Protein AF-A0A7C2XWI7-F1 (afdb_monomer_lite)

pLDDT: mean 93.97, std 6.42, range [50.47, 98.81]

Secondary structure (DSSP, 8-state):
-PPPTTHHHHHHHHHHHHHHHHHH-SS--HHHHHHHHHHHHHHTT--EEES-EEEEEETTEEEEEEE-SEEETTTEEEEEE--SSSPPHHHHHHHHHHHHHTT-SEEEEEE-SSSS-EEEEEE--PPPP------GGGTTS--HHHHHHHHHHHHHHHHHHHHH-S---HHHHHHHHHHHHHHTT----S----PPEETTEE-

Sequence (203 aa):
MQELLYEDLTFTIRSCIFEVHNDIGVGFDEETYHQGLARKFVREGISFVSKERIKLKHRGILVREFELDYLIEDKVILALKCLPCDFLQINFIQLFTELKLWQKQLGLLVNFGLPKVKIERRIYHEKPLIVDENYDYIKGQMDGSERQALKSLREAILFVAETHGLGFGKSVMRKLLETELAYQQIKFEKTFSVPVNYLGETI

Structure (mmCIF, N/CA/C/O backbone):
data_AF-A0A7C2XWI7-F1
#
_entry.id   AF-A0A7C2XWI7-F1
#
loop_
_atom_site.group_PDB
_atom_site.id
_atom_site.type_symbol
_atom_site.label_atom_id
_atom_site.label_alt_id
_atom_site.label_comp_id
_atom_site.label_asym_id
_atom_site.label_entity_id
_atom_site.label_seq_id
_atom_site.pdbx_PDB_ins_code
_atom_site.Cartn_x
_atom_site.Cartn_y
_atom_site.Cartn_z
_atom_site.occupancy
_atom_site.B_iso_or_equiv
_atom_site.auth_seq_id
_atom_site.auth_comp_id
_atom_site.auth_asym_id
_atom_site.auth_atom_id
_atom_site.pdbx_PDB_model_num
ATOM 1 N N . MET A 1 1 ? -4.076 26.781 14.893 1.00 50.47 1 MET A N 1
ATOM 2 C CA . MET A 1 1 ? -3.953 25.309 14.921 1.00 50.47 1 MET A CA 1
ATOM 3 C C . MET A 1 1 ? -4.313 24.831 13.526 1.00 50.47 1 MET A C 1
ATOM 5 O O . MET A 1 1 ? -5.322 25.305 13.023 1.00 50.47 1 MET A O 1
ATOM 9 N N . GLN A 1 2 ? -3.464 24.054 12.848 1.00 64.75 2 GLN A N 1
ATOM 10 C CA . GLN A 1 2 ? -3.840 23.493 11.543 1.00 64.75 2 GLN A CA 1
ATOM 11 C C . GLN A 1 2 ? -4.871 22.387 11.779 1.00 64.75 2 GLN A C 1
ATOM 13 O O . GLN A 1 2 ? -4.612 21.481 12.566 1.00 64.75 2 GLN A O 1
ATOM 18 N N . GLU A 1 3 ? -6.027 22.512 11.139 1.00 83.12 3 GLU A N 1
ATOM 19 C CA . GLU A 1 3 ? -7.128 21.551 11.209 1.00 83.12 3 GLU A CA 1
ATOM 20 C C . GLU A 1 3 ? -6.723 20.241 10.520 1.00 83.12 3 GLU A C 1
ATOM 22 O O . GLU A 1 3 ? -6.094 20.254 9.454 1.00 83.12 3 GLU A O 1
ATOM 27 N N . LEU A 1 4 ? -7.018 19.096 11.141 1.00 92.69 4 LEU A N 1
ATOM 28 C CA . LEU A 1 4 ? -6.655 17.803 10.569 1.00 92.69 4 LEU A CA 1
ATOM 29 C C . LEU A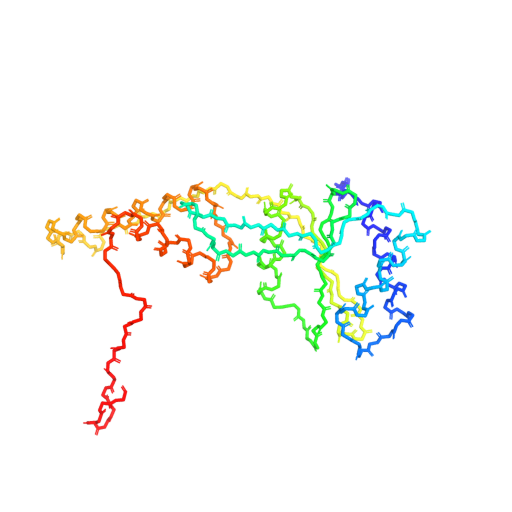 1 4 ? -7.643 17.431 9.453 1.00 92.69 4 LEU A C 1
ATOM 31 O O . LEU A 1 4 ? -8.855 17.453 9.637 1.00 92.69 4 LEU A O 1
ATOM 35 N N . LEU A 1 5 ? -7.135 17.008 8.290 1.00 95.81 5 LEU A N 1
ATOM 36 C CA . LEU A 1 5 ? -7.980 16.575 7.166 1.00 95.81 5 LEU A CA 1
ATOM 37 C C . LEU A 1 5 ? -8.958 15.455 7.586 1.00 95.81 5 LEU A C 1
ATOM 39 O O . LEU A 1 5 ? -8.518 14.350 7.872 1.00 95.81 5 LEU A O 1
ATOM 43 N N . TYR A 1 6 ? -10.269 15.687 7.593 1.00 97.38 6 TYR A N 1
ATOM 44 C CA . TYR A 1 6 ? -11.259 14.705 8.082 1.00 97.38 6 TYR A CA 1
ATOM 45 C C . TYR A 1 6 ? -11.090 14.328 9.569 1.00 97.38 6 TYR A C 1
ATOM 47 O O . TYR A 1 6 ? -11.217 13.156 9.930 1.00 97.38 6 TYR A O 1
ATOM 55 N N . GLU A 1 7 ? -10.768 15.300 10.428 1.00 96.81 7 GLU A N 1
ATOM 56 C CA . GLU A 1 7 ? -10.574 15.112 11.873 1.00 96.81 7 GLU A CA 1
ATOM 57 C C . GLU A 1 7 ? -11.696 14.290 12.520 1.00 96.81 7 GLU A C 1
ATOM 59 O O . GLU A 1 7 ? -11.433 13.170 12.970 1.00 96.81 7 GLU A O 1
ATOM 64 N N . ASP A 1 8 ? -12.936 14.780 12.447 1.00 96.88 8 ASP A N 1
ATOM 65 C CA . ASP A 1 8 ? -14.115 14.151 13.056 1.00 96.88 8 ASP A CA 1
ATOM 66 C C . ASP A 1 8 ? -14.336 12.721 12.558 1.00 96.88 8 ASP A C 1
ATOM 68 O O . ASP A 1 8 ? -14.466 11.787 13.348 1.00 96.88 8 ASP A O 1
ATOM 72 N N . LEU A 1 9 ? -14.290 12.514 11.238 1.00 97.75 9 LEU A N 1
ATOM 73 C CA . LEU A 1 9 ? -14.460 11.187 10.645 1.00 97.75 9 LEU A CA 1
ATOM 74 C C . LEU A 1 9 ? -13.402 10.213 11.175 1.00 97.75 9 LEU A C 1
ATOM 76 O O . LEU A 1 9 ? -13.708 9.088 11.566 1.00 97.75 9 LEU A O 1
ATOM 80 N N . THR A 1 10 ? -12.139 10.638 11.227 1.00 97.81 10 THR A N 1
ATOM 81 C CA . THR A 1 10 ? -11.075 9.766 11.732 1.00 97.81 10 THR A CA 1
ATOM 82 C C . THR A 1 10 ? -11.109 9.560 13.237 1.00 97.81 10 THR A C 1
ATOM 84 O O . THR A 1 10 ? -10.657 8.512 13.696 1.00 97.81 10 THR A O 1
ATOM 87 N N . PHE A 1 11 ? -11.663 10.500 14.003 1.00 97.69 11 PHE A N 1
ATOM 88 C CA . PHE A 1 11 ? -11.951 10.297 15.416 1.00 97.69 11 PHE A CA 1
ATOM 89 C C . PHE A 1 11 ? -12.965 9.158 15.595 1.00 97.69 11 PHE A C 1
ATOM 91 O O . PHE A 1 11 ? -12.690 8.207 16.331 1.00 97.69 11 PHE A O 1
ATOM 98 N N . THR A 1 12 ? -14.061 9.178 14.833 1.00 98.31 12 THR A N 1
ATOM 99 C CA . THR A 1 12 ? -15.087 8.126 14.864 1.00 98.31 12 THR A CA 1
ATOM 100 C C . THR A 1 12 ? -14.541 6.772 14.400 1.00 98.31 12 THR A C 1
ATOM 102 O O . THR A 1 12 ? -14.742 5.761 15.075 1.00 98.31 12 THR A O 1
ATOM 105 N N . ILE A 1 13 ? -13.766 6.730 13.307 1.00 98.56 13 ILE A N 1
ATOM 106 C CA . ILE A 1 13 ? -13.138 5.485 12.822 1.00 98.56 13 ILE A CA 1
ATOM 107 C C . ILE A 1 13 ? -12.211 4.889 13.891 1.00 98.56 13 ILE A C 1
ATOM 109 O O . ILE A 1 13 ? -12.238 3.684 14.139 1.00 98.56 13 ILE A O 1
ATOM 113 N N . ARG A 1 14 ? -11.400 5.721 14.558 1.00 98.50 14 ARG A N 1
ATOM 114 C CA . ARG A 1 14 ? -10.503 5.271 15.636 1.00 98.50 14 ARG A CA 1
ATOM 115 C C . ARG A 1 14 ? -11.277 4.719 16.825 1.00 98.50 14 ARG A C 1
ATOM 117 O O . ARG A 1 14 ? -10.863 3.702 17.368 1.00 98.50 14 ARG A O 1
ATOM 124 N N . SER A 1 15 ? -12.385 5.355 17.204 1.00 98.56 15 SER A N 1
ATOM 125 C CA . SER A 1 15 ? -13.273 4.845 18.252 1.00 98.56 15 SER A CA 1
ATOM 126 C C . SER A 1 15 ? -13.764 3.430 17.915 1.00 98.56 15 SER A C 1
ATOM 128 O O . SER A 1 15 ? -13.544 2.505 18.695 1.00 98.56 15 SER A O 1
ATOM 130 N N . CYS A 1 16 ? -14.249 3.221 16.684 1.00 98.75 16 CYS A N 1
ATOM 131 C CA . CYS A 1 16 ? -14.658 1.901 16.195 1.00 98.75 16 CYS A CA 1
ATOM 132 C C . CYS A 1 16 ? -13.526 0.863 16.263 1.00 98.75 16 CYS A C 1
ATOM 134 O O . CYS A 1 16 ? -13.747 -0.263 16.697 1.00 98.75 16 CYS A O 1
ATOM 136 N N . ILE A 1 17 ? -12.311 1.240 15.852 1.00 98.75 17 ILE A N 1
ATOM 137 C CA . ILE A 1 17 ? -11.124 0.374 15.901 1.00 98.75 17 ILE A CA 1
ATOM 138 C C . ILE A 1 17 ? -10.816 -0.074 17.333 1.00 98.75 17 ILE A C 1
ATOM 140 O O . ILE A 1 17 ? -10.560 -1.257 17.557 1.00 98.75 17 ILE A O 1
ATOM 144 N N . PHE A 1 18 ? -10.834 0.849 18.297 1.00 98.56 18 PHE A N 1
ATOM 145 C CA . PHE A 1 18 ? -10.551 0.515 19.692 1.00 98.56 18 PHE A CA 1
ATOM 146 C C . PHE A 1 18 ? -11.635 -0.368 20.300 1.00 98.56 18 PHE A C 1
ATOM 148 O O . PHE A 1 18 ? -11.304 -1.336 20.973 1.00 98.56 18 PHE A O 1
ATOM 155 N N . GLU A 1 19 ? -12.909 -0.076 20.043 1.00 98.50 19 GLU A N 1
ATOM 156 C CA . GLU A 1 19 ? -14.011 -0.916 20.521 1.00 98.50 19 GLU A CA 1
ATOM 157 C C . GLU A 1 19 ? -13.916 -2.339 19.965 1.00 98.50 19 GLU A C 1
ATOM 159 O O . GLU A 1 19 ? -13.944 -3.297 20.730 1.00 98.50 19 GLU A O 1
ATOM 164 N N . VAL A 1 20 ? -13.688 -2.487 18.656 1.00 98.56 20 VAL A N 1
ATOM 165 C CA . VAL A 1 20 ? -13.532 -3.807 18.027 1.00 98.56 20 VAL A CA 1
ATOM 166 C C . VAL A 1 20 ? -12.333 -4.568 18.600 1.00 98.56 20 VAL A C 1
ATOM 168 O O . VAL A 1 20 ? -12.439 -5.767 18.848 1.00 98.56 20 VAL A O 1
ATOM 171 N N . HIS A 1 21 ? -11.199 -3.904 18.846 1.00 98.25 21 HIS A N 1
ATOM 172 C CA . HIS A 1 21 ? -10.047 -4.550 19.489 1.00 98.25 21 HIS A CA 1
ATOM 173 C C . HIS A 1 21 ? -10.329 -4.961 20.935 1.00 98.25 21 HIS A C 1
ATOM 175 O O . HIS A 1 21 ? -9.932 -6.054 21.326 1.00 98.25 21 HIS A O 1
ATOM 181 N N . ASN A 1 22 ? -11.027 -4.125 21.707 1.00 97.69 22 ASN A N 1
ATOM 182 C CA . ASN A 1 22 ? -11.384 -4.429 23.092 1.00 97.69 22 ASN A CA 1
ATOM 183 C C . ASN A 1 22 ? -12.355 -5.613 23.185 1.00 97.69 22 ASN A C 1
ATOM 185 O O . ASN A 1 22 ? -12.204 -6.450 24.072 1.00 97.69 22 ASN A O 1
ATOM 189 N N . ASP A 1 23 ? -13.317 -5.693 22.265 1.00 97.75 23 ASP A N 1
ATOM 190 C CA . ASP A 1 23 ? -14.325 -6.754 22.241 1.00 97.75 23 ASP A CA 1
ATOM 191 C C . ASP A 1 23 ? -13.747 -8.092 21.756 1.00 97.75 23 ASP A C 1
ATOM 193 O O . ASP A 1 23 ? -14.068 -9.145 22.306 1.00 97.75 23 ASP A O 1
ATOM 197 N N . ILE A 1 24 ? -12.900 -8.068 20.719 1.00 97.38 24 ILE A N 1
ATOM 198 C CA . ILE A 1 24 ? -12.320 -9.281 20.119 1.00 97.38 24 ILE A CA 1
ATOM 199 C C . ILE A 1 24 ? -11.089 -9.761 20.904 1.00 97.38 24 ILE A C 1
ATOM 201 O O . ILE A 1 24 ? -10.869 -10.962 21.040 1.00 97.38 24 ILE A O 1
ATOM 205 N N . GLY A 1 25 ? -10.281 -8.845 21.437 1.00 96.12 25 GLY A N 1
ATOM 206 C CA . GLY A 1 25 ? -8.982 -9.151 22.032 1.00 96.12 25 GLY A CA 1
ATOM 207 C C . GLY A 1 25 ? -7.901 -9.427 20.983 1.00 96.12 25 GLY A C 1
ATOM 208 O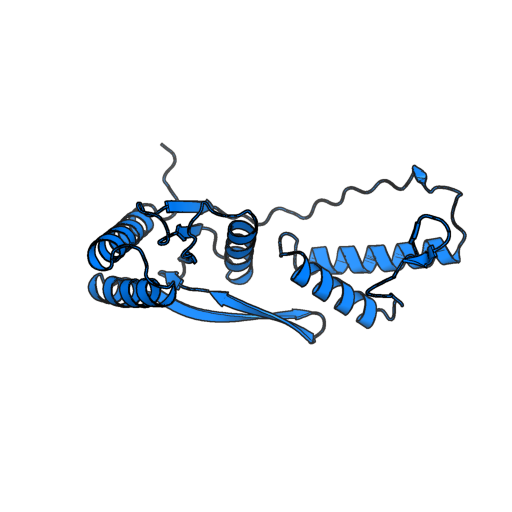 O . GLY A 1 25 ? -8.118 -9.260 19.787 1.00 96.12 25 GLY A O 1
ATOM 209 N N . VAL A 1 26 ? -6.707 -9.826 21.429 1.00 95.31 26 VAL A N 1
ATOM 210 C CA . VAL A 1 26 ? -5.545 -10.139 20.569 1.00 95.31 26 VAL A CA 1
ATOM 211 C C . VAL A 1 26 ? -5.459 -11.640 20.305 1.00 95.31 26 VAL A C 1
ATOM 213 O O . VAL A 1 26 ? -5.762 -12.438 21.187 1.00 95.31 26 VAL A O 1
ATOM 216 N N . GLY A 1 27 ? -4.975 -12.019 19.120 1.00 93.94 27 GLY A N 1
ATOM 217 C CA . GLY A 1 27 ? -4.696 -13.416 18.755 1.00 93.94 27 GLY A CA 1
ATOM 218 C C . GLY A 1 27 ? -5.546 -13.951 17.604 1.00 93.94 27 GLY A C 1
ATOM 219 O O . GLY A 1 27 ? -5.390 -15.111 17.231 1.00 93.94 27 GLY A O 1
ATOM 220 N N . PHE A 1 28 ? -6.413 -13.114 17.033 1.00 96.56 28 PHE A N 1
ATOM 221 C CA . PHE A 1 28 ? -7.235 -13.449 15.874 1.00 96.56 28 PHE A CA 1
ATOM 222 C C . PHE A 1 28 ? -6.586 -12.992 14.566 1.00 96.56 28 PHE A C 1
ATOM 224 O O . PHE A 1 28 ? -5.637 -12.207 14.559 1.00 96.56 28 PHE A O 1
ATOM 231 N N . ASP A 1 29 ? -7.084 -13.507 13.447 1.00 96.94 29 ASP A N 1
ATOM 232 C CA . ASP A 1 29 ? -6.620 -13.128 12.118 1.00 96.94 29 ASP A CA 1
ATOM 233 C C . ASP A 1 29 ? -7.201 -11.779 11.655 1.00 96.94 29 ASP A C 1
ATOM 235 O O . ASP A 1 29 ? -8.132 -11.221 12.237 1.00 96.94 29 ASP A O 1
ATOM 239 N N . GLU A 1 30 ? -6.620 -11.233 10.588 1.00 97.19 30 GLU A N 1
ATOM 240 C CA . GLU A 1 30 ? -7.007 -9.938 10.014 1.00 97.19 30 GLU A CA 1
ATOM 241 C C . GLU A 1 30 ? -8.484 -9.907 9.577 1.00 97.19 30 GLU A C 1
ATOM 243 O O . GLU A 1 30 ? -9.168 -8.906 9.796 1.00 97.19 30 GLU A O 1
ATOM 248 N N . GLU A 1 31 ? -9.002 -11.022 9.048 1.00 98.06 31 GLU A N 1
ATOM 249 C CA . GLU A 1 31 ? -10.398 -11.159 8.612 1.00 98.06 31 GLU A CA 1
ATOM 250 C C . GLU A 1 31 ? -11.389 -11.027 9.778 1.00 98.06 31 GLU A C 1
ATOM 252 O O . GLU A 1 31 ? -12.447 -10.414 9.626 1.00 98.06 31 GLU A O 1
ATOM 257 N N . THR A 1 32 ? -11.054 -11.547 10.961 1.00 98.38 32 THR A N 1
ATOM 258 C CA . THR A 1 32 ? -11.911 -11.422 12.147 1.00 98.38 32 THR A CA 1
ATOM 259 C C . THR A 1 32 ? -12.104 -9.953 12.542 1.00 98.38 32 THR A C 1
ATOM 261 O O . THR A 1 32 ? -13.239 -9.505 12.743 1.00 98.38 32 THR A O 1
ATOM 264 N N . TYR A 1 33 ? -11.023 -9.164 12.583 1.00 98.62 33 TYR A N 1
ATOM 265 C CA . TYR A 1 33 ? -11.114 -7.724 12.865 1.00 98.62 33 TYR A CA 1
ATOM 266 C C . TYR A 1 33 ? -11.804 -6.961 11.739 1.00 98.62 33 TYR A C 1
ATOM 268 O O . TYR A 1 33 ? -12.592 -6.052 12.009 1.00 98.62 33 TYR A O 1
ATOM 276 N N . HIS A 1 34 ? -11.543 -7.345 10.486 1.00 98.69 34 HIS A N 1
ATOM 277 C CA . HIS A 1 34 ? -12.218 -6.790 9.320 1.00 98.69 34 HIS A CA 1
ATOM 278 C C . HIS A 1 34 ? -13.736 -6.923 9.476 1.00 98.69 34 HIS A C 1
ATOM 280 O O . HIS A 1 34 ? -14.432 -5.909 9.504 1.00 98.69 34 HIS A O 1
ATOM 286 N N . GLN A 1 35 ? -14.261 -8.124 9.714 1.00 98.62 35 GLN A N 1
ATOM 287 C CA . GLN A 1 35 ? -15.702 -8.337 9.895 1.00 98.62 35 GLN A CA 1
ATOM 288 C C . GLN A 1 35 ? -16.274 -7.638 11.138 1.00 98.62 35 GLN A C 1
ATOM 290 O O . GLN A 1 35 ? -17.428 -7.196 11.124 1.00 98.62 35 GLN A O 1
ATOM 295 N N . GLY A 1 36 ? -15.496 -7.544 12.220 1.00 98.62 36 GLY A N 1
ATOM 296 C CA . GLY A 1 36 ? -15.862 -6.771 13.409 1.00 98.62 36 GLY A CA 1
ATOM 297 C C . GLY A 1 36 ? -16.090 -5.295 13.079 1.00 98.62 36 GLY A C 1
ATOM 298 O O . GLY A 1 36 ? -17.140 -4.737 13.407 1.00 98.62 36 GLY A O 1
ATOM 299 N N . LEU A 1 37 ? -15.154 -4.695 12.341 1.00 98.75 37 LEU A N 1
ATOM 300 C CA . LEU A 1 37 ? -15.244 -3.310 11.884 1.00 98.75 37 LEU A CA 1
ATOM 301 C C . LEU A 1 37 ? -16.428 -3.073 10.950 1.00 98.75 37 LEU A C 1
ATOM 303 O O . LEU A 1 37 ? -17.156 -2.110 11.169 1.00 98.75 37 LEU A O 1
ATOM 307 N N . ALA A 1 38 ? -16.695 -3.959 9.983 1.00 98.75 38 ALA A N 1
ATOM 308 C CA . ALA A 1 38 ? -17.873 -3.830 9.118 1.00 98.75 38 ALA A CA 1
ATOM 309 C C . ALA A 1 38 ? -19.169 -3.721 9.937 1.00 98.75 38 ALA A C 1
ATOM 311 O O . ALA A 1 38 ? -19.986 -2.829 9.706 1.00 98.75 38 ALA A O 1
ATOM 312 N N . ARG A 1 39 ? -19.356 -4.602 10.932 1.00 98.69 39 ARG A N 1
ATOM 313 C CA . ARG A 1 39 ? -20.549 -4.576 11.799 1.00 98.69 39 ARG A CA 1
ATOM 314 C C . ARG A 1 39 ? -20.618 -3.299 12.631 1.00 98.69 39 ARG A C 1
ATOM 316 O O . ARG A 1 39 ? -21.705 -2.745 12.791 1.00 98.69 39 ARG A O 1
ATOM 323 N N . LYS A 1 40 ? -19.480 -2.834 13.153 1.00 98.38 40 LYS A N 1
ATOM 324 C CA . LYS A 1 40 ? -19.403 -1.593 13.930 1.00 98.38 40 LYS A CA 1
ATOM 325 C C . LYS A 1 40 ? -19.729 -0.377 13.062 1.00 98.38 40 LYS A C 1
ATOM 327 O O . LYS A 1 40 ? -20.583 0.406 13.450 1.00 98.38 40 LYS A O 1
ATOM 332 N N . PHE A 1 41 ? -19.163 -0.270 11.862 1.00 98.56 41 PHE A N 1
ATOM 333 C CA . PHE A 1 41 ? -19.468 0.814 10.927 1.00 98.56 41 PHE A CA 1
ATOM 334 C C . PHE A 1 41 ? -20.949 0.863 10.547 1.00 98.56 41 PHE A C 1
ATOM 336 O O . PHE A 1 41 ? -21.536 1.939 10.584 1.00 98.56 41 PHE A O 1
ATOM 343 N N . VAL A 1 42 ? -21.586 -0.286 10.281 1.00 98.38 42 VAL A N 1
ATOM 344 C CA . VAL A 1 42 ? -23.041 -0.340 10.042 1.00 98.38 42 VAL A CA 1
ATOM 345 C C . VAL A 1 42 ? -23.829 0.193 11.242 1.00 98.38 42 VAL A C 1
ATOM 347 O O . VAL A 1 42 ? -24.770 0.961 11.058 1.00 98.38 42 VAL A O 1
ATOM 350 N N . ARG A 1 43 ? -23.453 -0.188 12.471 1.00 97.88 43 ARG A N 1
ATOM 351 C CA . ARG A 1 43 ? -24.125 0.281 13.697 1.00 97.88 43 ARG A CA 1
ATOM 352 C C . ARG A 1 43 ? -23.964 1.782 13.928 1.00 97.88 43 ARG A C 1
ATOM 354 O O . ARG A 1 43 ? -24.920 2.417 14.353 1.00 97.88 43 ARG A O 1
ATOM 361 N N . GLU A 1 44 ? -22.791 2.328 13.625 1.00 97.00 44 GLU A N 1
ATOM 362 C CA . GLU A 1 44 ? -22.494 3.763 13.737 1.00 97.00 44 GLU A CA 1
ATOM 363 C C . GLU A 1 44 ? -23.007 4.583 12.537 1.00 97.00 44 GLU A C 1
ATOM 365 O O . GLU A 1 44 ? -22.816 5.795 12.488 1.00 97.00 44 GLU A O 1
ATOM 370 N N . GLY A 1 45 ? -23.643 3.945 11.545 1.00 97.69 45 GLY A N 1
ATOM 371 C CA . GLY A 1 45 ? -24.142 4.624 10.346 1.00 97.69 45 GLY A CA 1
ATOM 372 C C . GLY A 1 45 ? -23.041 5.152 9.418 1.00 97.69 45 GLY A C 1
ATOM 373 O O . GLY A 1 45 ? -23.294 6.049 8.616 1.00 97.69 45 GLY A O 1
ATOM 374 N N . ILE A 1 46 ? -21.825 4.605 9.505 1.00 98.25 46 ILE A N 1
ATOM 375 C CA . ILE A 1 46 ? -20.691 4.992 8.662 1.00 98.25 46 ILE A CA 1
ATOM 376 C C . ILE A 1 46 ? -20.799 4.273 7.315 1.00 98.25 46 ILE A C 1
ATOM 378 O O . ILE A 1 46 ? -20.825 3.043 7.253 1.00 98.25 46 ILE A O 1
ATOM 382 N N . SER A 1 47 ? -20.804 5.035 6.221 1.00 98.56 47 SER A N 1
ATOM 383 C CA . SER A 1 47 ? -20.763 4.476 4.866 1.00 98.56 47 SER A CA 1
ATOM 384 C C . SER A 1 47 ? -19.362 3.966 4.529 1.00 98.56 47 SER A C 1
ATOM 386 O O . SER A 1 47 ? -18.380 4.695 4.678 1.00 98.56 47 SER A O 1
ATOM 388 N N . PHE A 1 48 ? -19.257 2.743 4.009 1.00 98.69 48 PHE A N 1
ATOM 389 C CA . PHE A 1 48 ? -17.989 2.172 3.560 1.00 98.69 48 PHE A CA 1
ATOM 390 C C . PHE A 1 48 ? -18.169 1.233 2.364 1.00 98.69 48 PHE A C 1
ATOM 392 O O . PHE A 1 48 ? -19.212 0.602 2.195 1.00 98.69 48 PHE A O 1
ATOM 399 N N . VAL A 1 49 ? -17.111 1.105 1.569 1.00 98.50 49 VAL A N 1
ATOM 400 C CA . VAL A 1 49 ? -16.916 0.024 0.601 1.00 98.50 49 VAL A CA 1
ATOM 401 C C . VAL A 1 49 ? -15.859 -0.913 1.165 1.00 98.50 49 VAL A C 1
ATOM 403 O O . VAL A 1 49 ? -14.887 -0.466 1.773 1.00 98.50 49 VAL A O 1
ATOM 406 N N . SER A 1 50 ? -16.054 -2.214 0.986 1.00 98.31 50 SER A N 1
ATOM 407 C CA . SER A 1 50 ? -15.149 -3.237 1.493 1.00 98.31 50 SER A CA 1
ATOM 408 C C . SER A 1 50 ? -14.655 -4.134 0.371 1.00 98.31 50 SER A C 1
ATOM 410 O O . SER A 1 50 ? -15.444 -4.490 -0.507 1.00 98.31 50 SER A O 1
ATOM 412 N N . LYS A 1 51 ? -13.369 -4.506 0.412 1.00 97.75 51 LYS A N 1
ATOM 413 C CA . LYS A 1 51 ? -12.741 -5.421 -0.559 1.00 97.75 51 LYS A CA 1
ATOM 414 C C . LYS A 1 51 ? -12.928 -4.988 -2.016 1.00 97.75 51 LYS A C 1
ATOM 416 O O . LYS A 1 51 ? -13.087 -5.812 -2.918 1.00 97.75 51 LYS A O 1
ATOM 421 N N . GLU A 1 52 ? -12.925 -3.677 -2.258 1.00 97.88 52 GLU A N 1
ATOM 422 C CA . GLU A 1 52 ? -12.956 -3.132 -3.614 1.00 97.88 52 GLU A CA 1
ATOM 423 C C . GLU A 1 52 ? -11.652 -3.460 -4.340 1.00 97.88 52 GLU A C 1
ATOM 425 O O . GLU A 1 52 ? -10.576 -3.417 -3.741 1.00 97.88 52 GLU A O 1
ATOM 430 N N . ARG A 1 53 ? -11.744 -3.764 -5.641 1.00 98.06 53 ARG A N 1
ATOM 431 C CA . ARG A 1 53 ? -10.600 -4.166 -6.462 1.00 98.06 53 ARG A CA 1
ATOM 432 C C . ARG A 1 53 ? -10.328 -3.207 -7.608 1.00 98.06 53 ARG A C 1
ATOM 434 O O . ARG A 1 53 ? -11.239 -2.834 -8.342 1.00 98.06 53 ARG A O 1
ATOM 441 N N . ILE A 1 54 ? -9.047 -2.920 -7.840 1.00 97.31 54 ILE A N 1
ATOM 442 C CA . ILE A 1 54 ? -8.560 -2.184 -9.013 1.00 97.31 54 ILE A CA 1
ATOM 443 C C . ILE A 1 54 ? -7.511 -3.011 -9.755 1.00 97.31 54 ILE A C 1
ATOM 445 O O . ILE A 1 54 ? -6.582 -3.571 -9.171 1.00 97.31 54 ILE A O 1
ATOM 449 N N . LYS A 1 55 ? -7.631 -3.053 -11.087 1.00 97.56 55 LYS A N 1
ATOM 450 C CA . LYS A 1 55 ? -6.663 -3.703 -11.981 1.00 97.56 55 LYS A CA 1
ATOM 451 C C . LYS A 1 55 ? -5.716 -2.669 -12.573 1.00 97.56 55 LYS A C 1
ATOM 453 O O . LYS A 1 55 ? -6.116 -1.888 -13.433 1.00 97.56 55 LYS A O 1
ATOM 458 N N . LEU A 1 56 ? -4.446 -2.733 -12.187 1.00 96.81 56 LEU A N 1
ATOM 459 C CA . LEU A 1 56 ? -3.382 -1.980 -12.839 1.00 96.81 56 LEU A CA 1
ATOM 460 C C . LEU A 1 56 ? -2.997 -2.687 -14.138 1.00 96.81 56 LEU A C 1
ATOM 462 O O . LEU A 1 56 ? -2.575 -3.848 -14.132 1.00 96.81 56 LEU A O 1
ATOM 466 N N . LYS A 1 57 ? -3.141 -1.981 -15.257 1.00 97.00 57 LYS A N 1
ATOM 467 C CA . LYS A 1 57 ? -2.771 -2.470 -16.584 1.00 97.00 57 LYS A CA 1
ATOM 468 C C . LYS A 1 57 ? -1.746 -1.548 -17.222 1.00 97.00 57 LYS A C 1
ATOM 470 O O . LYS A 1 57 ? -1.797 -0.339 -17.035 1.00 97.00 57 LYS A O 1
ATOM 475 N N . HIS A 1 58 ? -0.869 -2.124 -18.033 1.00 97.06 58 HIS A N 1
ATOM 476 C CA . HIS A 1 58 ? 0.076 -1.390 -18.866 1.00 97.06 58 HIS A CA 1
ATOM 477 C C . HIS A 1 58 ? 0.061 -1.970 -20.272 1.00 97.06 58 HIS A C 1
ATOM 479 O O . HIS A 1 58 ? 0.126 -3.187 -20.422 1.00 97.06 58 HIS A O 1
ATOM 485 N N . ARG A 1 59 ? -0.093 -1.125 -21.300 1.00 95.44 59 ARG A N 1
ATOM 486 C CA . ARG A 1 59 ? -0.253 -1.574 -22.702 1.00 95.44 59 ARG A CA 1
ATOM 487 C C . ARG A 1 59 ? -1.333 -2.665 -22.865 1.00 95.44 59 ARG A C 1
ATOM 489 O O . ARG A 1 59 ? -1.163 -3.628 -23.600 1.00 95.44 59 ARG A O 1
ATOM 496 N N . GLY A 1 60 ? -2.432 -2.547 -22.114 1.00 95.25 60 GLY A N 1
ATOM 497 C CA . GLY A 1 60 ? -3.531 -3.524 -22.096 1.00 95.25 60 GLY A CA 1
ATOM 498 C C . GLY A 1 60 ? -3.259 -4.815 -21.307 1.00 95.25 60 GLY A C 1
ATOM 499 O O . GLY A 1 60 ? -4.194 -5.570 -21.043 1.00 95.25 60 GLY A O 1
ATOM 500 N N . ILE A 1 61 ? -2.022 -5.049 -20.865 1.00 96.31 61 ILE A N 1
ATOM 501 C CA . ILE A 1 61 ? -1.611 -6.241 -20.118 1.00 96.31 61 ILE A CA 1
ATOM 502 C C . ILE A 1 61 ? -1.827 -6.008 -18.621 1.00 96.31 61 ILE A C 1
ATOM 504 O O . ILE A 1 61 ? -1.466 -4.961 -18.084 1.00 96.31 61 ILE A O 1
ATOM 508 N N . LEU A 1 62 ? -2.412 -6.991 -17.933 1.00 97.31 62 LEU A N 1
ATOM 509 C CA . LEU A 1 62 ? -2.570 -6.957 -16.479 1.00 97.31 62 LEU A CA 1
ATOM 510 C C . LEU A 1 62 ? -1.199 -7.024 -15.794 1.00 97.31 62 LEU A C 1
ATOM 512 O O . LEU A 1 62 ? -0.447 -7.982 -15.971 1.00 97.31 62 LEU A O 1
ATOM 516 N N . VAL A 1 63 ? -0.903 -6.010 -14.985 1.00 97.00 63 VAL A N 1
ATOM 517 C CA . VAL A 1 63 ? 0.320 -5.921 -14.180 1.00 97.00 63 VAL A CA 1
ATOM 518 C C . VAL A 1 63 ? 0.071 -6.551 -12.817 1.00 97.00 63 VAL A C 1
ATOM 520 O O . VAL A 1 63 ? 0.815 -7.433 -12.391 1.00 97.00 63 VAL A O 1
ATOM 523 N N . ARG A 1 64 ? -0.982 -6.088 -12.135 1.00 96.75 64 ARG A N 1
ATOM 524 C CA . ARG A 1 64 ? -1.422 -6.568 -10.823 1.00 96.75 64 ARG A CA 1
ATOM 525 C C . ARG A 1 64 ? -2.863 -6.123 -10.563 1.00 96.75 64 ARG A C 1
ATOM 527 O O . ARG A 1 64 ? -3.286 -5.072 -11.036 1.00 96.75 64 ARG A O 1
ATOM 534 N N . GLU A 1 65 ? -3.594 -6.921 -9.798 1.00 97.12 65 GLU A N 1
ATOM 535 C CA . GLU A 1 65 ? -4.855 -6.526 -9.169 1.00 97.12 65 GLU A CA 1
ATOM 536 C C . GLU A 1 65 ? -4.596 -6.198 -7.695 1.00 97.12 65 GLU A C 1
ATOM 538 O O . GLU A 1 65 ? -3.816 -6.886 -7.032 1.00 97.12 65 GLU A O 1
ATOM 543 N N . PHE A 1 66 ? -5.195 -5.113 -7.222 1.00 97.00 66 PHE A N 1
ATOM 544 C CA . PHE A 1 66 ? -5.110 -4.629 -5.849 1.00 97.00 66 PHE A CA 1
ATOM 545 C C . PHE A 1 66 ? -6.494 -4.696 -5.224 1.00 97.00 66 PHE A C 1
ATOM 547 O O . PHE A 1 66 ? -7.482 -4.478 -5.921 1.00 97.00 66 PHE A O 1
ATOM 554 N N . GLU A 1 67 ? -6.544 -4.972 -3.929 1.00 97.62 67 GLU A N 1
ATOM 555 C CA . GLU A 1 67 ? -7.759 -4.989 -3.122 1.00 97.62 67 GLU A CA 1
ATOM 556 C C . GLU A 1 67 ? -7.496 -4.145 -1.875 1.00 97.62 67 GLU A C 1
ATOM 558 O O . GLU A 1 67 ? -6.436 -4.299 -1.267 1.00 97.62 67 GLU A O 1
ATOM 563 N N . LEU A 1 68 ? -8.418 -3.244 -1.535 1.00 96.81 68 LEU A N 1
ATOM 564 C CA . LEU A 1 68 ? -8.379 -2.501 -0.271 1.00 96.81 68 LEU A CA 1
ATOM 565 C C . LEU A 1 68 ? -9.177 -3.226 0.814 1.00 96.81 68 LEU A C 1
ATOM 567 O O . LEU A 1 68 ? -10.124 -3.944 0.507 1.00 96.81 68 LEU A O 1
ATOM 571 N N . ASP A 1 69 ? -8.862 -2.994 2.088 1.00 98.38 69 ASP A N 1
ATOM 572 C CA . ASP A 1 69 ? -9.706 -3.508 3.173 1.00 98.38 69 ASP A CA 1
ATOM 573 C C . ASP A 1 69 ? -11.009 -2.704 3.253 1.00 98.38 69 ASP A C 1
ATOM 575 O O . ASP A 1 69 ? -12.108 -3.272 3.160 1.00 98.38 69 ASP A O 1
ATOM 579 N N . TYR A 1 70 ? -10.870 -1.373 3.357 1.00 98.75 70 TYR A N 1
ATOM 580 C CA . TYR A 1 70 ? -11.976 -0.422 3.434 1.00 98.75 70 TYR A CA 1
ATOM 581 C C . TYR A 1 70 ? -11.696 0.924 2.760 1.00 98.75 70 TYR A C 1
ATOM 583 O O . TYR A 1 70 ? -10.647 1.540 2.961 1.00 98.75 70 TYR A O 1
ATOM 591 N N . LEU A 1 71 ? -12.708 1.424 2.051 1.00 98.81 71 LEU A N 1
ATOM 592 C CA . LEU A 1 71 ? -12.846 2.823 1.659 1.00 98.81 71 LEU A CA 1
ATOM 593 C C . LEU A 1 71 ? -14.024 3.430 2.424 1.00 98.81 71 LEU A C 1
ATOM 595 O O . LEU A 1 71 ? -15.175 3.074 2.187 1.00 98.81 71 LEU A O 1
ATOM 599 N N . ILE A 1 72 ? -13.738 4.341 3.351 1.00 98.75 72 ILE A N 1
ATOM 600 C CA . ILE A 1 72 ? -14.725 4.923 4.264 1.00 98.75 72 ILE A CA 1
ATOM 601 C C . ILE A 1 72 ? -15.150 6.300 3.754 1.00 98.75 72 ILE A C 1
ATOM 603 O O . ILE A 1 72 ? -14.305 7.163 3.500 1.00 98.75 72 ILE A O 1
ATOM 607 N N . GLU A 1 73 ? -16.462 6.485 3.592 1.00 98.25 73 GLU A N 1
ATOM 608 C CA . GLU A 1 73 ? -17.120 7.689 3.060 1.00 98.25 73 GLU A CA 1
ATOM 609 C C . GLU A 1 73 ? -16.508 8.253 1.766 1.00 98.25 73 GLU A C 1
ATOM 611 O O . GLU A 1 73 ? -16.529 9.462 1.547 1.00 98.25 73 GLU A O 1
ATOM 616 N N . ASP A 1 74 ? -15.918 7.401 0.922 1.00 98.19 74 ASP A N 1
ATOM 617 C CA . ASP A 1 74 ? -15.171 7.822 -0.275 1.00 98.19 74 ASP A CA 1
ATOM 618 C C . ASP A 1 74 ? -14.010 8.812 0.020 1.00 98.19 74 ASP A C 1
ATOM 620 O O . ASP A 1 74 ? -13.533 9.535 -0.854 1.00 98.19 74 ASP A O 1
ATOM 624 N N . LYS A 1 75 ? -13.512 8.843 1.265 1.00 98.19 75 LYS A N 1
ATOM 625 C CA . LYS A 1 75 ? -12.516 9.820 1.749 1.00 98.19 75 LYS A CA 1
ATOM 626 C C . LYS A 1 75 ? -11.262 9.176 2.325 1.00 98.19 75 LYS A C 1
ATOM 628 O O . LYS A 1 75 ? -10.155 9.641 2.050 1.00 98.19 75 LYS A O 1
ATOM 633 N N . VAL A 1 76 ? -11.431 8.144 3.153 1.00 98.69 76 VAL A N 1
ATOM 634 C CA . VAL A 1 76 ? -10.350 7.567 3.966 1.00 98.69 76 VAL A CA 1
ATOM 635 C C . VAL A 1 76 ? -10.151 6.107 3.606 1.00 98.69 76 VAL A C 1
ATOM 637 O O . VAL A 1 76 ? -11.090 5.318 3.684 1.00 98.69 76 VAL A O 1
ATOM 640 N N . ILE A 1 77 ? -8.919 5.741 3.259 1.00 98.81 77 ILE A N 1
ATOM 641 C CA . ILE A 1 77 ? -8.535 4.332 3.144 1.00 98.81 77 ILE A CA 1
ATOM 642 C C . ILE A 1 77 ? -8.157 3.828 4.529 1.00 98.81 77 ILE A C 1
ATOM 644 O O . ILE A 1 77 ? -7.352 4.446 5.227 1.00 98.81 77 ILE A O 1
ATOM 648 N N . LEU A 1 78 ? -8.728 2.703 4.930 1.00 98.81 78 LEU A N 1
ATOM 649 C CA . LEU A 1 78 ? -8.356 2.006 6.151 1.00 98.81 78 LEU A CA 1
ATOM 650 C C . LEU A 1 78 ? -7.736 0.669 5.748 1.00 98.81 78 LEU A C 1
ATOM 652 O O . LEU A 1 78 ? -8.432 -0.169 5.189 1.00 98.81 78 LEU A O 1
ATOM 656 N N . ALA A 1 79 ? -6.444 0.504 6.030 1.00 98.56 79 ALA A N 1
ATOM 657 C CA . ALA A 1 79 ? -5.668 -0.700 5.756 1.00 98.56 79 ALA A CA 1
ATOM 658 C C . ALA A 1 79 ? -5.377 -1.435 7.067 1.00 9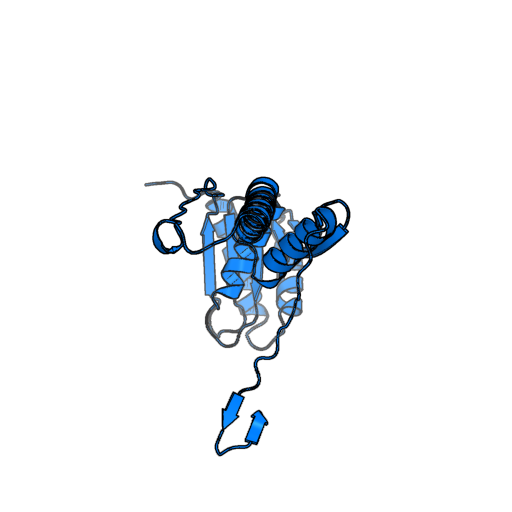8.56 79 ALA A C 1
ATOM 660 O O . ALA A 1 79 ? -4.854 -0.852 8.025 1.00 98.56 79 ALA A O 1
ATOM 661 N N . LEU A 1 80 ? -5.716 -2.714 7.116 1.00 98.62 80 LEU A N 1
ATOM 662 C CA . LEU A 1 80 ? -5.649 -3.547 8.303 1.00 98.62 80 LEU A CA 1
ATOM 663 C C . LEU A 1 80 ? -4.429 -4.450 8.252 1.00 98.62 80 LEU A C 1
ATOM 665 O O . LEU A 1 80 ? -3.965 -4.853 7.189 1.00 98.62 80 LEU A O 1
ATOM 669 N N . LYS A 1 81 ? -3.873 -4.732 9.425 1.00 98.25 81 LYS A N 1
ATOM 670 C CA . LYS A 1 81 ? -2.783 -5.673 9.633 1.00 98.25 81 LYS A CA 1
ATOM 671 C C . LYS A 1 81 ? -2.983 -6.409 10.949 1.00 98.25 81 LYS A C 1
ATOM 673 O O . LYS A 1 81 ? -3.492 -5.842 11.917 1.00 98.25 81 LYS A O 1
ATOM 678 N N . CYS A 1 82 ? -2.507 -7.646 11.008 1.00 97.12 82 CYS A N 1
ATOM 679 C CA . CYS A 1 82 ? -2.349 -8.390 12.254 1.00 97.12 82 CYS A CA 1
ATOM 680 C C . CYS A 1 82 ? -0.906 -8.902 12.381 1.00 97.12 82 CYS A C 1
ATOM 682 O O . CYS A 1 82 ? -0.609 -10.072 12.151 1.00 97.12 82 CYS A O 1
ATOM 684 N N . LEU A 1 83 ? 0.026 -7.985 12.664 1.00 96.88 83 LEU A N 1
ATOM 685 C CA . LEU A 1 83 ? 1.451 -8.289 12.794 1.00 96.88 83 LEU A CA 1
ATOM 686 C C . LEU A 1 83 ? 1.829 -8.449 14.272 1.00 96.88 83 LEU A C 1
ATOM 688 O O . LEU A 1 83 ? 1.487 -7.575 15.073 1.00 96.88 83 LEU A O 1
ATOM 692 N N . PRO A 1 84 ? 2.635 -9.466 14.630 1.00 95.44 84 PRO A N 1
ATOM 693 C CA . PRO A 1 84 ? 3.169 -9.628 15.985 1.00 95.44 84 PRO A CA 1
ATOM 694 C C . PRO A 1 84 ? 4.305 -8.634 16.307 1.00 95.44 84 PRO A C 1
ATOM 696 O O . PRO A 1 84 ? 4.967 -8.748 17.336 1.00 95.44 84 PRO A O 1
ATOM 699 N N . CYS A 1 85 ? 4.578 -7.684 15.413 1.00 96.00 85 CYS A N 1
ATOM 700 C CA . CYS A 1 85 ? 5.633 -6.685 15.513 1.00 96.00 85 CYS A CA 1
ATOM 701 C C . CYS A 1 85 ? 5.145 -5.323 14.996 1.00 96.00 85 CYS A C 1
ATOM 703 O O . CYS A 1 85 ? 3.981 -5.158 14.627 1.00 96.00 85 CYS A O 1
ATOM 705 N N . ASP A 1 86 ? 6.031 -4.327 15.001 1.00 96.81 86 ASP A N 1
ATOM 706 C CA . ASP A 1 86 ? 5.729 -3.020 14.424 1.00 96.81 86 ASP A CA 1
ATOM 707 C C . ASP A 1 86 ? 5.585 -3.087 12.887 1.00 96.81 86 ASP A C 1
ATOM 709 O O . ASP A 1 86 ? 6.006 -4.048 12.241 1.00 96.81 86 ASP A O 1
ATOM 713 N N . PHE A 1 87 ? 4.992 -2.052 12.291 1.00 98.12 87 PHE A N 1
ATOM 714 C CA . PHE A 1 87 ? 4.848 -1.916 10.851 1.00 98.12 87 PHE A CA 1
ATOM 715 C C . PHE A 1 87 ? 6.196 -1.994 10.141 1.00 98.12 87 PHE A C 1
ATOM 717 O O . PHE A 1 87 ? 7.160 -1.301 10.473 1.00 98.12 87 PHE A O 1
ATOM 724 N N . LEU A 1 88 ? 6.221 -2.787 9.079 1.00 97.00 88 LEU A N 1
ATOM 725 C CA . LEU A 1 88 ? 7.332 -2.862 8.153 1.00 97.00 88 LEU A CA 1
ATOM 726 C C . LEU A 1 88 ? 7.163 -1.792 7.072 1.00 97.00 88 LEU A C 1
ATOM 728 O O . LEU A 1 88 ? 6.050 -1.400 6.716 1.00 97.00 88 LEU A O 1
ATOM 732 N N . GLN A 1 89 ? 8.271 -1.368 6.464 1.00 94.94 89 GLN A N 1
ATOM 733 C CA . GLN A 1 89 ? 8.246 -0.381 5.378 1.00 94.94 89 GLN A CA 1
ATOM 734 C C . GLN A 1 89 ? 7.312 -0.795 4.226 1.00 94.94 89 GLN A C 1
ATOM 736 O O . GLN A 1 89 ? 6.649 0.048 3.624 1.00 94.94 89 GLN A O 1
ATOM 741 N N . ILE A 1 90 ? 7.207 -2.100 3.956 1.00 94.94 90 ILE A N 1
ATOM 742 C CA . ILE A 1 90 ? 6.316 -2.637 2.924 1.00 94.94 90 ILE A CA 1
ATOM 743 C C . ILE A 1 90 ? 4.833 -2.359 3.207 1.00 94.94 90 ILE A C 1
ATOM 745 O O . ILE A 1 90 ? 4.073 -2.167 2.262 1.00 94.94 90 ILE A O 1
ATOM 749 N N . ASN A 1 91 ? 4.419 -2.263 4.476 1.00 97.06 91 ASN A N 1
ATOM 750 C CA . ASN A 1 91 ? 3.036 -1.938 4.830 1.00 97.06 91 ASN A CA 1
ATOM 751 C C . ASN A 1 91 ? 2.695 -0.486 4.468 1.00 97.06 91 ASN A C 1
ATOM 753 O O . ASN A 1 91 ? 1.616 -0.216 3.952 1.00 97.06 91 ASN A O 1
ATOM 757 N N . PHE A 1 92 ? 3.637 0.442 4.654 1.00 96.88 92 PHE A N 1
ATOM 758 C CA . PHE A 1 92 ? 3.465 1.828 4.213 1.00 96.88 92 PHE A CA 1
ATOM 759 C C . PHE A 1 92 ? 3.468 1.946 2.686 1.00 96.88 92 PHE A C 1
ATOM 761 O O . PHE A 1 92 ? 2.670 2.694 2.133 1.00 96.88 92 PHE A O 1
ATOM 768 N N . ILE A 1 93 ? 4.322 1.183 1.991 1.00 94.81 93 ILE A N 1
ATOM 769 C CA . ILE A 1 93 ? 4.319 1.125 0.518 1.00 94.81 93 ILE A CA 1
ATOM 770 C C . ILE A 1 93 ? 2.968 0.615 -0.001 1.00 94.81 93 ILE A C 1
ATOM 772 O O . ILE A 1 93 ? 2.452 1.159 -0.978 1.00 94.81 93 ILE A O 1
ATOM 776 N N . GLN A 1 94 ? 2.384 -0.396 0.652 1.00 96.12 94 GLN A N 1
ATOM 777 C CA . GLN A 1 94 ? 1.038 -0.873 0.338 1.00 96.12 94 GLN A CA 1
ATOM 778 C C . GLN A 1 94 ? 0.001 0.244 0.528 1.00 96.12 94 GLN A C 1
ATOM 780 O O . GLN A 1 94 ? -0.708 0.554 -0.425 1.00 96.12 94 GLN A O 1
ATOM 785 N N . LEU A 1 95 ? -0.024 0.906 1.691 1.00 97.69 95 LEU A N 1
ATOM 786 C CA . LEU A 1 95 ? -0.970 1.997 1.952 1.00 97.69 95 LEU A CA 1
ATOM 787 C C . LEU A 1 95 ? -0.849 3.125 0.914 1.00 97.69 95 LEU A C 1
ATOM 789 O O . LEU A 1 95 ? -1.851 3.600 0.392 1.00 97.69 95 LEU A O 1
ATOM 793 N N . PHE A 1 96 ? 0.369 3.562 0.585 1.00 96.25 96 PHE A N 1
ATOM 794 C CA . PHE A 1 96 ? 0.564 4.609 -0.423 1.00 96.25 96 PHE A CA 1
ATOM 795 C C . PHE A 1 96 ? 0.151 4.155 -1.822 1.00 96.25 96 PHE A C 1
ATOM 797 O O . PHE A 1 96 ? -0.376 4.955 -2.589 1.00 96.25 96 PHE A O 1
ATOM 804 N N . THR A 1 97 ? 0.348 2.875 -2.145 1.00 95.75 97 THR A N 1
ATOM 805 C CA . THR A 1 97 ? -0.144 2.287 -3.395 1.00 95.75 97 THR A CA 1
ATOM 806 C C . THR A 1 97 ? -1.671 2.345 -3.461 1.00 95.75 97 THR A C 1
ATOM 808 O O . THR A 1 97 ? -2.217 2.741 -4.487 1.00 95.75 97 THR A O 1
ATOM 811 N N . GLU A 1 98 ? -2.362 2.004 -2.376 1.00 96.62 98 GLU A N 1
ATOM 812 C CA . GLU A 1 98 ? -3.824 2.089 -2.290 1.00 96.62 98 GLU A CA 1
ATOM 813 C C . GLU A 1 98 ? -4.299 3.547 -2.398 1.00 96.62 98 GLU A C 1
ATOM 815 O O . GLU A 1 98 ? -5.140 3.861 -3.237 1.00 96.62 98 GLU A O 1
ATOM 820 N N . LEU A 1 99 ? -3.699 4.473 -1.643 1.00 97.19 99 LEU A N 1
ATOM 821 C CA . LEU A 1 99 ? -4.031 5.904 -1.712 1.00 97.19 99 LEU A CA 1
ATOM 822 C C . LEU A 1 99 ? -3.868 6.465 -3.127 1.00 97.19 99 LEU A C 1
ATOM 824 O O . LEU A 1 99 ? -4.731 7.193 -3.612 1.00 97.19 99 LEU A O 1
ATOM 828 N N . LYS A 1 100 ? -2.800 6.065 -3.816 1.00 95.12 100 LYS A N 1
ATOM 829 C CA . LYS A 1 100 ? -2.541 6.433 -5.206 1.00 95.12 100 LYS A CA 1
ATOM 830 C C . LYS A 1 100 ? -3.584 5.869 -6.170 1.00 95.12 100 LYS A C 1
ATOM 832 O O . LYS A 1 100 ? -4.145 6.619 -6.964 1.00 95.12 100 LYS A O 1
ATOM 837 N N . LEU A 1 101 ? -3.850 4.563 -6.112 1.00 95.75 101 LEU A N 1
ATOM 838 C CA . LEU A 1 101 ? -4.749 3.887 -7.055 1.00 95.75 101 LEU A CA 1
ATOM 839 C C . LEU A 1 101 ? -6.205 4.348 -6.916 1.00 95.75 101 LEU A C 1
ATOM 841 O O . LEU A 1 101 ? -6.886 4.498 -7.926 1.00 95.75 101 LEU A O 1
ATOM 845 N N . TRP A 1 102 ? -6.654 4.616 -5.689 1.00 96.69 102 TRP A N 1
ATOM 846 C CA . TRP A 1 102 ? -7.999 5.125 -5.401 1.00 96.69 102 TRP A CA 1
ATOM 847 C C . TRP A 1 102 ? -8.081 6.656 -5.337 1.00 96.69 102 TRP A C 1
ATOM 849 O O . TRP A 1 102 ? -9.147 7.202 -5.057 1.00 96.69 102 TRP A O 1
ATOM 859 N N . GLN A 1 103 ? -6.977 7.361 -5.607 1.00 95.62 103 GLN A N 1
ATOM 860 C CA . GLN A 1 103 ? -6.901 8.827 -5.616 1.00 95.62 103 GLN A CA 1
ATOM 861 C C . GLN A 1 103 ? -7.389 9.467 -4.305 1.00 95.62 103 GLN A C 1
ATOM 863 O O . GLN A 1 103 ? -8.094 10.478 -4.301 1.00 95.62 103 GLN A O 1
ATOM 868 N N . LYS A 1 104 ? -7.015 8.871 -3.169 1.00 97.38 104 LYS A N 1
ATOM 869 C CA . LYS A 1 104 ? -7.352 9.365 -1.829 1.00 97.38 104 LYS A CA 1
ATOM 870 C C . LYS A 1 104 ? -6.126 9.963 -1.152 1.00 97.38 104 LYS A C 1
ATOM 872 O O . LYS A 1 104 ? -4.994 9.548 -1.380 1.00 97.38 104 LYS A O 1
ATOM 877 N N . GLN A 1 105 ? -6.359 10.958 -0.302 1.00 97.25 105 GLN A N 1
ATOM 878 C CA . GLN A 1 105 ? -5.285 11.705 0.360 1.00 97.25 105 GLN A CA 1
ATOM 879 C C . GLN A 1 105 ? -4.969 11.194 1.763 1.00 97.25 105 GLN A C 1
ATOM 881 O O . GLN A 1 105 ? -3.875 11.444 2.259 1.00 97.25 105 GLN A O 1
ATOM 886 N N . LEU A 1 106 ? -5.906 10.510 2.423 1.00 98.44 106 LEU A N 1
ATOM 887 C CA . LEU A 1 106 ? -5.750 10.091 3.811 1.00 98.44 106 LEU A CA 1
ATOM 888 C C . LEU A 1 106 ? -5.914 8.584 3.962 1.00 98.44 106 LEU A C 1
ATOM 890 O O . LEU A 1 106 ? -6.941 8.016 3.594 1.00 98.44 106 LEU A O 1
ATOM 894 N N . GLY A 1 107 ? -4.902 7.970 4.568 1.00 98.56 107 GLY A N 1
ATOM 895 C CA . GLY A 1 107 ? -4.898 6.567 4.945 1.00 98.56 107 GLY A CA 1
ATOM 896 C C . GLY A 1 107 ? -4.709 6.373 6.445 1.00 98.56 107 GLY A C 1
ATOM 897 O O . GLY A 1 107 ? -3.935 7.096 7.083 1.00 98.56 107 GLY A O 1
ATOM 898 N N . LEU A 1 108 ? -5.385 5.372 6.999 1.00 98.81 108 LEU A N 1
ATOM 899 C CA . LEU A 1 108 ? -5.136 4.831 8.330 1.00 98.81 108 LEU A CA 1
ATOM 900 C C . LEU A 1 108 ? -4.598 3.409 8.177 1.00 98.81 108 LEU A C 1
ATOM 902 O O . LEU A 1 108 ? -5.288 2.545 7.648 1.00 98.81 108 LEU A O 1
ATOM 906 N N . LEU A 1 109 ? -3.379 3.165 8.648 1.00 98.75 109 LEU A N 1
ATOM 907 C CA . LEU A 1 109 ? -2.804 1.825 8.730 1.00 98.75 109 LEU A CA 1
ATOM 908 C C . LEU A 1 109 ? -2.909 1.332 10.173 1.00 98.75 109 LEU A C 1
ATOM 910 O O . LEU A 1 109 ? -2.396 1.978 11.089 1.00 98.75 109 LEU A O 1
ATOM 914 N N . VAL A 1 110 ? -3.590 0.209 10.374 1.00 98.75 110 VAL A N 1
ATOM 915 C CA . VAL A 1 110 ? -3.945 -0.309 11.699 1.00 98.75 110 VAL A CA 1
ATOM 916 C C . VAL A 1 110 ? -3.316 -1.672 11.912 1.00 98.75 110 VAL A C 1
ATOM 918 O O . VAL A 1 110 ? -3.423 -2.536 11.053 1.00 98.75 110 VAL A O 1
ATOM 921 N N . ASN A 1 111 ? -2.683 -1.874 13.066 1.00 98.56 111 ASN A N 1
ATOM 922 C CA . ASN A 1 111 ? -2.194 -3.178 13.490 1.00 98.56 111 ASN A CA 1
ATOM 923 C C . ASN A 1 111 ? -2.949 -3.659 14.730 1.00 98.56 111 ASN A C 1
ATOM 925 O O . ASN A 1 111 ? -2.814 -3.065 15.804 1.00 98.56 111 ASN A O 1
ATOM 929 N N . PHE A 1 112 ? -3.686 -4.757 14.574 1.00 98.44 112 PHE A N 1
ATOM 930 C CA . PHE A 1 112 ? -4.405 -5.450 15.642 1.00 98.44 112 PHE A CA 1
ATOM 931 C C . PHE A 1 112 ? -3.596 -6.575 16.310 1.00 98.44 112 PHE A C 1
ATOM 933 O O . PHE A 1 112 ? -4.003 -7.080 17.351 1.00 98.44 112 PHE A O 1
ATOM 940 N N . GLY A 1 113 ? -2.434 -6.947 15.762 1.00 96.88 113 GLY A N 1
ATOM 941 C CA . GLY A 1 113 ? -1.629 -8.076 16.251 1.00 96.88 113 GLY A CA 1
ATOM 942 C C . GLY A 1 113 ? -0.829 -7.806 17.528 1.00 96.88 113 GLY A C 1
ATOM 943 O O . GLY A 1 113 ? -0.145 -8.696 18.029 1.00 96.88 113 GLY A O 1
ATOM 944 N N . LEU A 1 114 ? -0.905 -6.588 18.067 1.00 96.81 114 LEU A N 1
ATOM 945 C CA . LEU A 1 114 ? -0.201 -6.174 19.278 1.00 96.81 114 LEU A CA 1
ATOM 946 C C . LEU A 1 114 ? -1.168 -6.059 20.470 1.00 96.81 114 LEU A C 1
ATOM 948 O O . LEU A 1 114 ? -2.342 -5.741 20.273 1.00 96.81 114 LEU A O 1
ATOM 952 N N . PRO A 1 115 ? -0.675 -6.192 21.723 1.00 95.06 115 PRO A N 1
ATOM 953 C CA . PRO A 1 115 ? -1.471 -5.960 22.936 1.00 95.06 115 PRO A CA 1
ATOM 954 C C . PRO A 1 115 ? -2.201 -4.611 22.969 1.00 95.06 115 PRO A C 1
ATOM 956 O O . PRO A 1 115 ? -3.233 -4.482 23.617 1.00 95.06 115 PRO A O 1
ATOM 959 N N . LYS A 1 116 ? -1.661 -3.601 22.279 1.00 95.75 116 LYS A N 1
ATOM 960 C CA . LYS A 1 116 ? -2.304 -2.306 22.051 1.00 95.75 116 LYS A CA 1
ATOM 961 C C . LYS A 1 116 ? -2.405 -2.075 20.553 1.00 95.75 116 LYS A C 1
ATOM 963 O O . LYS A 1 116 ? -1.395 -2.217 19.863 1.00 95.75 116 LYS A O 1
ATOM 968 N N . VAL A 1 117 ? -3.573 -1.649 20.074 1.00 97.38 117 VAL A N 1
ATOM 969 C CA . VAL A 1 117 ? -3.732 -1.261 18.668 1.00 97.38 117 VAL A CA 1
ATOM 970 C C . VAL A 1 117 ? -2.736 -0.163 18.318 1.00 97.38 117 VAL A C 1
ATOM 972 O O . VAL A 1 117 ? -2.670 0.869 18.994 1.00 97.38 117 VAL A O 1
ATOM 975 N N . LYS A 1 118 ? -2.000 -0.360 17.224 1.00 98.12 118 LYS A N 1
ATOM 976 C CA . LYS A 1 118 ? -1.193 0.700 16.620 1.00 98.12 118 LYS A CA 1
ATOM 977 C C . LYS A 1 118 ? -1.927 1.276 15.416 1.00 98.12 118 LYS A C 1
ATOM 979 O O . LYS A 1 118 ? -2.399 0.524 14.571 1.00 98.12 118 LYS A O 1
ATOM 984 N N . ILE A 1 119 ? -2.008 2.604 15.335 1.00 98.56 119 ILE A N 1
ATOM 985 C CA . ILE A 1 119 ? -2.657 3.318 14.230 1.00 98.56 119 ILE A CA 1
ATOM 986 C C . ILE A 1 119 ? -1.692 4.367 13.690 1.00 98.56 119 ILE A C 1
ATOM 988 O O . ILE A 1 119 ? -1.292 5.278 14.413 1.00 98.56 119 ILE A O 1
ATOM 992 N N . GLU A 1 120 ? -1.368 4.267 12.408 1.00 98.44 120 GLU A N 1
ATOM 993 C CA . GLU A 1 120 ? -0.579 5.246 11.669 1.00 98.44 120 GLU A CA 1
ATOM 994 C C . GLU A 1 120 ? -1.494 6.033 10.736 1.00 98.44 120 GLU A C 1
ATOM 996 O O . GLU A 1 120 ? -2.109 5.481 9.825 1.00 98.44 120 GLU A O 1
ATOM 1001 N N . ARG A 1 121 ? -1.573 7.344 10.962 1.00 98.12 121 ARG A N 1
ATOM 1002 C CA . ARG A 1 121 ? -2.315 8.275 10.112 1.00 98.12 121 ARG A CA 1
ATOM 1003 C C . ARG A 1 121 ? -1.366 8.867 9.080 1.00 98.12 121 ARG A C 1
ATOM 1005 O O . ARG A 1 121 ? -0.396 9.527 9.452 1.00 98.12 121 ARG A O 1
ATOM 1012 N N . ARG A 1 122 ? -1.634 8.659 7.793 1.00 97.75 122 ARG A N 1
ATOM 1013 C CA . ARG A 1 122 ? -0.737 9.084 6.713 1.00 97.75 122 ARG A CA 1
ATOM 1014 C C . ARG A 1 122 ? -1.470 9.917 5.676 1.00 97.75 122 ARG A C 1
ATOM 1016 O O . ARG A 1 122 ? -2.450 9.472 5.090 1.00 97.75 122 ARG A O 1
ATOM 1023 N N . ILE A 1 123 ? -0.949 11.121 5.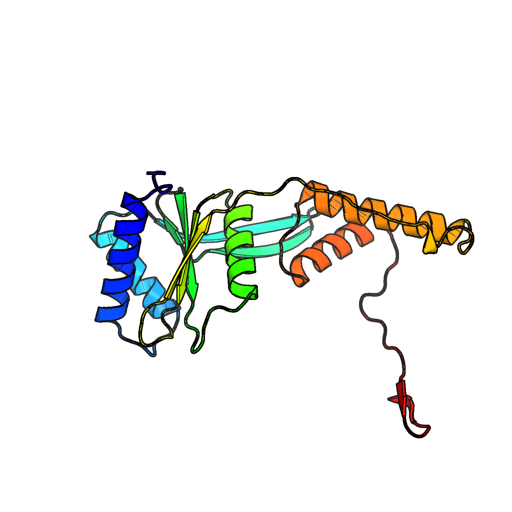460 1.00 96.25 123 ILE A N 1
ATOM 1024 C CA . ILE A 1 123 ? -1.338 11.979 4.348 1.00 96.25 123 ILE A CA 1
ATOM 1025 C C . ILE A 1 123 ? -0.462 11.627 3.152 1.00 96.25 123 ILE A C 1
ATOM 1027 O O . ILE A 1 123 ? 0.760 11.507 3.278 1.00 96.25 123 ILE A O 1
ATOM 1031 N N . TYR A 1 124 ? -1.099 11.456 2.005 1.00 94.62 124 TYR A N 1
ATOM 1032 C CA . TYR A 1 124 ? -0.463 11.170 0.739 1.00 94.62 124 TYR A CA 1
ATOM 1033 C C . TYR A 1 124 ? -0.760 12.281 -0.262 1.00 94.62 124 TYR A C 1
ATOM 1035 O O . TYR A 1 124 ? -1.909 12.631 -0.527 1.00 94.62 124 TYR A O 1
ATOM 1043 N N . HIS A 1 125 ? 0.317 12.797 -0.839 1.00 91.06 125 HIS A N 1
ATOM 1044 C CA . HIS A 1 125 ? 0.288 13.643 -2.015 1.00 91.06 125 HIS A CA 1
ATOM 1045 C C . HIS A 1 125 ? 1.272 13.036 -3.006 1.00 91.06 125 HIS A C 1
ATOM 1047 O O . HIS A 1 125 ? 2.437 12.812 -2.656 1.00 91.06 125 HIS A O 1
ATOM 1053 N N . GLU A 1 126 ? 0.805 12.747 -4.220 1.00 85.75 126 GLU A N 1
ATOM 1054 C CA . GLU A 1 126 ? 1.702 12.342 -5.298 1.00 85.75 126 GLU A CA 1
ATOM 1055 C C . GLU A 1 126 ? 2.724 13.464 -5.502 1.00 85.75 126 GLU A C 1
ATOM 1057 O O . GLU A 1 126 ? 2.374 14.639 -5.646 1.00 85.75 126 GLU A O 1
ATOM 1062 N N . LYS A 1 127 ? 4.004 13.102 -5.456 1.00 86.06 127 LYS A N 1
ATOM 1063 C CA . LYS A 1 127 ? 5.081 14.051 -5.715 1.00 86.06 127 LYS A CA 1
ATOM 1064 C C . LYS A 1 127 ? 5.285 14.160 -7.223 1.00 86.06 127 LYS A C 1
ATOM 1066 O O . LYS A 1 127 ? 5.168 13.146 -7.911 1.00 86.06 127 LYS A O 1
ATOM 1071 N N . PRO A 1 128 ? 5.634 15.348 -7.742 1.00 87.31 128 PRO A N 1
ATOM 1072 C CA . PRO A 1 128 ? 6.011 15.463 -9.141 1.00 87.31 128 PRO A CA 1
ATOM 1073 C C . PRO A 1 128 ? 7.203 14.546 -9.432 1.00 87.31 128 PRO A C 1
ATOM 1075 O O . PRO A 1 128 ? 8.099 14.389 -8.596 1.00 87.31 128 PRO A O 1
ATOM 1078 N N . LEU A 1 129 ? 7.210 13.948 -10.623 1.00 89.56 129 LEU A N 1
ATOM 1079 C CA . LEU A 1 129 ? 8.361 13.200 -11.107 1.00 89.56 129 LEU A CA 1
ATOM 1080 C C . LEU A 1 129 ? 9.533 14.171 -11.289 1.00 89.56 129 LEU A C 1
ATOM 1082 O O . LEU A 1 129 ? 9.446 15.124 -12.059 1.00 89.56 129 LEU A O 1
ATOM 1086 N N . ILE A 1 130 ? 10.622 13.917 -10.570 1.00 90.62 130 ILE A N 1
ATOM 1087 C CA . ILE A 1 130 ? 11.885 14.637 -10.715 1.00 90.62 130 ILE A CA 1
ATOM 1088 C C . ILE A 1 130 ? 12.894 13.630 -11.254 1.00 90.62 130 ILE A C 1
ATOM 1090 O O . ILE A 1 130 ? 13.142 12.602 -10.623 1.00 90.62 130 ILE A O 1
ATOM 1094 N N . VAL A 1 131 ? 13.437 13.922 -12.432 1.00 91.81 131 VAL A N 1
ATOM 1095 C CA . VAL A 1 131 ? 14.456 13.106 -13.091 1.00 91.81 131 VAL A CA 1
ATOM 1096 C C . VAL A 1 131 ? 15.806 13.763 -12.847 1.00 91.81 131 VAL A C 1
ATOM 1098 O O . VAL A 1 131 ? 16.012 14.910 -13.236 1.00 91.81 131 VAL A O 1
ATOM 1101 N N . ASP A 1 132 ? 16.704 13.031 -12.197 1.00 92.31 132 ASP A N 1
ATOM 1102 C CA . ASP A 1 132 ? 18.098 13.418 -11.995 1.00 92.31 132 ASP A CA 1
ATOM 1103 C C . ASP A 1 132 ? 18.990 12.340 -12.615 1.00 92.31 132 ASP A C 1
ATOM 1105 O O . ASP A 1 132 ? 18.904 11.162 -12.260 1.00 92.31 132 ASP A O 1
ATOM 1109 N N . GLU A 1 133 ? 19.796 12.731 -13.598 1.00 90.94 133 GLU A N 1
ATOM 1110 C CA . GLU A 1 133 ? 20.595 11.823 -14.413 1.00 90.94 133 GLU A CA 1
ATOM 1111 C C . GLU A 1 133 ? 21.993 12.402 -14.624 1.00 90.94 133 GLU A C 1
ATOM 1113 O O . GLU A 1 133 ? 22.162 13.538 -15.065 1.00 90.94 133 GLU A O 1
ATOM 1118 N N . ASN A 1 134 ? 23.011 11.581 -14.373 1.00 90.31 134 ASN A N 1
ATOM 1119 C CA . ASN A 1 134 ? 24.402 11.903 -14.655 1.00 90.31 134 ASN A CA 1
ATOM 1120 C C . ASN A 1 134 ? 25.015 10.759 -15.466 1.00 90.31 134 ASN A C 1
ATOM 1122 O O . ASN A 1 134 ? 25.006 9.615 -15.022 1.00 90.31 134 ASN A O 1
ATOM 1126 N N . TYR A 1 135 ? 25.550 11.073 -16.645 1.00 88.00 135 TYR A N 1
ATOM 1127 C CA . TYR A 1 135 ? 26.197 10.109 -17.541 1.00 88.00 135 TYR A CA 1
ATOM 1128 C C . TYR A 1 135 ? 27.680 10.420 -17.780 1.00 88.00 135 TYR A C 1
ATOM 1130 O O . TYR A 1 135 ? 28.298 9.835 -18.669 1.00 88.00 135 TYR A O 1
ATOM 1138 N N . ASP A 1 136 ? 28.274 11.343 -17.022 1.00 89.75 136 ASP A N 1
ATOM 1139 C CA . ASP A 1 136 ? 29.655 11.780 -17.252 1.00 89.75 136 ASP A CA 1
ATOM 1140 C C . ASP A 1 136 ? 30.657 10.634 -17.090 1.00 89.75 136 ASP A C 1
ATOM 1142 O O . ASP A 1 136 ? 31.619 10.546 -17.851 1.00 89.75 136 ASP A O 1
ATOM 1146 N N . TYR A 1 137 ? 30.385 9.700 -16.177 1.00 87.44 137 TYR A N 1
ATOM 1147 C CA . TYR A 1 137 ? 31.260 8.564 -15.885 1.00 87.44 137 TYR A CA 1
ATOM 1148 C C . TYR A 1 137 ? 31.334 7.507 -17.000 1.00 87.44 137 TYR A C 1
ATOM 1150 O O . TYR A 1 137 ? 32.254 6.695 -16.977 1.00 87.44 137 TYR A O 1
ATOM 1158 N N . ILE A 1 138 ? 30.412 7.517 -17.974 1.00 86.31 138 ILE A N 1
ATOM 1159 C CA . ILE A 1 138 ? 30.407 6.594 -19.130 1.00 86.31 138 ILE A CA 1
ATOM 1160 C C . ILE A 1 138 ? 30.718 7.282 -20.465 1.00 86.31 138 ILE A C 1
ATOM 1162 O O . ILE A 1 138 ? 30.731 6.634 -21.517 1.00 86.31 138 ILE A O 1
ATOM 1166 N N . LYS A 1 139 ? 30.969 8.598 -20.470 1.00 83.06 139 LYS A N 1
ATOM 1167 C CA . LYS A 1 139 ? 31.303 9.320 -21.706 1.00 83.06 139 LYS A CA 1
ATOM 1168 C C . LYS A 1 139 ? 32.572 8.737 -22.332 1.00 83.06 139 LYS A C 1
ATOM 1170 O O . LYS A 1 139 ? 33.603 8.607 -21.684 1.00 83.06 139 LYS A O 1
ATOM 1175 N N . GLY A 1 140 ? 32.485 8.392 -23.617 1.00 85.38 140 GLY A N 1
ATOM 1176 C CA . GLY A 1 140 ? 33.601 7.819 -24.379 1.00 85.38 140 GLY A CA 1
ATOM 1177 C C . GLY A 1 140 ? 33.861 6.326 -24.145 1.00 85.38 140 GLY A C 1
ATOM 1178 O O . GLY A 1 140 ? 34.714 5.777 -24.829 1.00 85.38 140 GLY A O 1
ATOM 1179 N N . GLN A 1 141 ? 33.116 5.666 -23.251 1.00 89.19 141 GLN A N 1
ATOM 1180 C CA . GLN A 1 141 ? 33.266 4.231 -22.957 1.00 89.19 141 GLN A CA 1
ATOM 1181 C C . GLN A 1 141 ? 32.282 3.340 -23.726 1.00 89.19 141 GLN A C 1
ATOM 1183 O O . GLN A 1 141 ? 32.311 2.130 -23.555 1.00 89.19 141 GLN A O 1
ATOM 1188 N N . MET A 1 142 ? 31.410 3.935 -24.548 1.00 85.75 142 MET A N 1
ATOM 1189 C CA . MET A 1 142 ? 30.356 3.219 -25.271 1.00 85.75 142 MET A CA 1
ATOM 1190 C C . MET A 1 142 ? 30.414 3.456 -26.775 1.00 85.75 142 MET A C 1
ATOM 1192 O O . MET A 1 142 ? 30.573 4.609 -27.223 1.00 85.75 142 MET A O 1
ATOM 1196 N N . ASP A 1 143 ? 30.173 2.389 -27.530 1.00 90.44 143 ASP A N 1
ATOM 1197 C CA . ASP A 1 143 ? 29.959 2.426 -28.971 1.00 90.44 143 ASP A CA 1
ATOM 1198 C C . ASP A 1 143 ? 28.557 2.956 -29.350 1.00 90.44 143 ASP A C 1
ATOM 1200 O O . ASP A 1 143 ? 27.739 3.335 -28.506 1.00 90.44 143 ASP A O 1
ATOM 1204 N N . GLY A 1 144 ? 28.286 3.075 -30.654 1.00 88.06 144 GLY A N 1
ATOM 1205 C CA . GLY A 1 144 ? 27.010 3.604 -31.147 1.00 88.06 144 GLY A CA 1
ATOM 1206 C C . GLY A 1 144 ? 25.802 2.710 -30.840 1.00 88.06 144 GLY A C 1
ATOM 1207 O O . GLY A 1 144 ? 24.710 3.224 -30.597 1.00 88.06 144 GLY A O 1
ATOM 1208 N N . SER A 1 145 ? 25.993 1.392 -30.824 1.00 88.38 145 SER A N 1
ATOM 1209 C CA . SER A 1 145 ? 24.937 0.414 -30.558 1.00 88.38 145 SER A CA 1
ATOM 1210 C C . SER A 1 145 ? 24.547 0.397 -29.078 1.00 88.38 145 SER A C 1
ATOM 1212 O O . SER A 1 145 ? 23.359 0.433 -28.753 1.00 88.38 145 SER A O 1
ATOM 1214 N N . GLU A 1 146 ? 25.532 0.475 -28.182 1.00 88.81 146 GLU A N 1
ATOM 1215 C CA . GLU A 1 146 ? 25.334 0.555 -26.734 1.00 88.81 146 GLU A CA 1
ATOM 1216 C C . GLU A 1 146 ? 24.610 1.847 -26.347 1.00 88.81 146 GLU A C 1
ATOM 1218 O O . GLU A 1 146 ? 23.646 1.825 -25.578 1.00 88.81 146 GLU A O 1
ATOM 1223 N N . ARG A 1 147 ? 24.998 2.981 -26.950 1.00 89.19 147 ARG A N 1
ATOM 1224 C CA . ARG A 1 147 ? 24.306 4.265 -26.751 1.00 89.19 147 ARG A CA 1
ATOM 1225 C C . ARG A 1 147 ? 22.847 4.204 -27.184 1.00 89.19 147 ARG A C 1
ATOM 1227 O O . ARG A 1 147 ? 21.988 4.755 -26.497 1.00 89.19 147 ARG A O 1
ATOM 1234 N N . GLN A 1 148 ? 22.563 3.550 -28.309 1.00 90.19 148 GLN A N 1
ATOM 1235 C CA . GLN A 1 148 ? 21.196 3.403 -28.795 1.00 90.19 148 GLN A CA 1
ATOM 1236 C C . GLN A 1 148 ? 20.363 2.520 -27.857 1.00 90.19 148 GLN A C 1
ATOM 1238 O O . GLN A 1 148 ? 19.236 2.888 -27.528 1.00 90.19 148 GLN A O 1
ATOM 1243 N N . ALA A 1 149 ? 20.922 1.408 -27.371 1.00 89.19 149 ALA A N 1
ATOM 1244 C CA . ALA A 1 149 ? 20.253 0.546 -26.399 1.00 89.19 149 ALA A CA 1
ATOM 1245 C C . ALA A 1 149 ? 19.958 1.286 -25.082 1.00 89.19 149 ALA A C 1
ATOM 1247 O O . ALA A 1 149 ? 18.837 1.221 -24.575 1.00 89.19 149 ALA A O 1
ATOM 1248 N N . LEU A 1 150 ? 20.929 2.045 -24.559 1.00 89.94 150 LEU A N 1
ATOM 1249 C CA . LEU A 1 150 ? 20.763 2.838 -23.339 1.00 89.94 150 LEU A CA 1
ATOM 1250 C C . LEU A 1 150 ? 19.701 3.930 -23.509 1.00 89.94 150 LEU A C 1
ATOM 1252 O O . LEU A 1 150 ? 18.886 4.137 -22.610 1.00 89.94 150 LEU A O 1
ATOM 1256 N N . LYS A 1 151 ? 19.662 4.587 -24.674 1.00 91.88 151 LYS A N 1
ATOM 1257 C CA . LYS A 1 151 ? 18.623 5.568 -25.004 1.00 91.88 151 LYS A CA 1
ATOM 1258 C C . LYS A 1 151 ? 17.228 4.937 -24.987 1.00 91.88 151 LYS A C 1
ATOM 1260 O O . LYS A 1 151 ? 16.343 5.472 -24.326 1.00 91.88 151 LYS A O 1
ATOM 1265 N N . SER A 1 152 ? 17.045 3.792 -25.642 1.00 93.50 152 SER A N 1
ATOM 1266 C CA . SER A 1 152 ? 15.756 3.087 -25.664 1.00 93.50 152 SER A CA 1
ATOM 1267 C C . SER A 1 152 ? 15.334 2.594 -24.274 1.00 93.50 152 SER A C 1
ATOM 1269 O O . SER A 1 152 ? 14.178 2.742 -23.888 1.00 93.50 152 SER A O 1
ATOM 1271 N N . LEU A 1 153 ? 16.272 2.079 -23.472 1.00 93.44 153 LEU A N 1
ATOM 1272 C CA . LEU A 1 153 ? 15.998 1.701 -22.083 1.00 93.44 153 LEU A CA 1
ATOM 1273 C C . LEU A 1 153 ? 15.557 2.908 -21.244 1.00 93.44 153 LEU A C 1
ATOM 1275 O O . LEU A 1 153 ? 14.579 2.819 -20.503 1.00 93.44 153 LEU A O 1
ATOM 1279 N N . ARG A 1 154 ? 16.254 4.042 -21.373 1.00 94.62 154 ARG A N 1
ATOM 1280 C CA . ARG A 1 154 ? 15.899 5.291 -20.689 1.00 94.62 154 ARG A CA 1
ATOM 1281 C C . ARG A 1 154 ? 14.494 5.753 -21.070 1.00 94.62 154 ARG A C 1
ATOM 1283 O O . ARG A 1 154 ? 13.702 6.062 -20.186 1.00 94.62 154 ARG A O 1
ATOM 1290 N N . GLU A 1 155 ? 14.169 5.767 -22.361 1.00 95.62 155 GLU A N 1
ATOM 1291 C CA . GLU A 1 155 ? 12.836 6.130 -22.860 1.00 95.62 155 GLU A CA 1
ATOM 1292 C C . GLU A 1 155 ? 11.744 5.223 -22.270 1.00 95.62 155 GLU A C 1
ATOM 1294 O O . GLU A 1 155 ? 10.719 5.722 -21.810 1.00 95.62 155 GLU A O 1
ATOM 1299 N N . ALA A 1 156 ? 11.979 3.910 -22.186 1.00 96.50 156 ALA A N 1
ATOM 1300 C CA . ALA A 1 156 ? 11.051 2.976 -21.547 1.00 96.50 156 ALA A CA 1
ATOM 1301 C C . ALA A 1 156 ? 10.871 3.237 -20.039 1.00 96.50 156 ALA A C 1
ATOM 1303 O O . ALA A 1 156 ? 9.744 3.213 -19.538 1.00 96.50 156 ALA A O 1
ATOM 1304 N N . ILE A 1 157 ? 11.961 3.504 -19.309 1.00 95.62 157 ILE A N 1
ATOM 1305 C CA . ILE A 1 157 ? 11.914 3.817 -17.871 1.00 95.62 157 ILE A CA 1
ATOM 1306 C C . ILE A 1 157 ? 11.102 5.090 -17.628 1.00 95.62 157 ILE A C 1
ATOM 1308 O O . ILE A 1 157 ? 10.202 5.087 -16.784 1.00 95.62 157 ILE A O 1
ATOM 1312 N N . LEU A 1 158 ? 11.396 6.157 -18.375 1.00 95.94 158 LEU A N 1
ATOM 1313 C CA . LEU A 1 158 ? 10.698 7.432 -18.243 1.00 95.94 158 LEU A CA 1
ATOM 1314 C C . LEU A 1 158 ? 9.229 7.304 -18.620 1.00 95.94 158 LEU A C 1
ATOM 1316 O O . LEU A 1 158 ? 8.382 7.759 -17.863 1.00 95.94 158 LEU A O 1
ATOM 1320 N N . PHE A 1 159 ? 8.907 6.589 -19.699 1.00 96.50 159 PHE A N 1
ATOM 1321 C CA . PHE A 1 159 ? 7.519 6.368 -20.094 1.00 96.50 159 PHE A CA 1
ATOM 1322 C C . PHE A 1 159 ? 6.707 5.676 -18.991 1.00 96.50 159 PHE A C 1
ATOM 1324 O O . PHE A 1 159 ? 5.585 6.086 -18.689 1.00 96.50 159 PHE A O 1
ATOM 1331 N N . VAL A 1 160 ? 7.266 4.643 -18.349 1.00 96.50 160 VAL A N 1
ATOM 1332 C CA . VAL A 1 160 ? 6.609 3.980 -17.212 1.00 96.50 160 VAL A CA 1
ATOM 1333 C C . VAL A 1 160 ? 6.438 4.941 -16.037 1.00 96.50 160 VAL A C 1
ATOM 1335 O O . VAL A 1 160 ? 5.354 4.988 -15.454 1.00 96.50 160 VAL A O 1
ATOM 1338 N N . ALA A 1 161 ? 7.481 5.702 -15.699 1.00 94.38 161 ALA A N 1
ATOM 1339 C CA . ALA A 1 161 ? 7.448 6.653 -14.593 1.00 94.38 161 ALA A CA 1
ATOM 1340 C C . ALA A 1 161 ? 6.452 7.799 -14.835 1.00 94.38 161 ALA A C 1
ATOM 1342 O O . ALA A 1 161 ? 5.753 8.191 -13.912 1.00 94.38 161 ALA A O 1
ATOM 1343 N N . GLU A 1 162 ? 6.336 8.307 -16.058 1.00 94.31 162 GLU A N 1
ATOM 1344 C CA . GLU A 1 162 ? 5.381 9.356 -16.431 1.00 94.31 162 GLU A CA 1
ATOM 1345 C C . GLU A 1 162 ? 3.942 8.830 -16.461 1.00 94.31 162 GLU A C 1
ATOM 1347 O O . GLU A 1 162 ? 3.023 9.507 -16.009 1.00 94.31 162 GLU A O 1
ATOM 1352 N N . THR A 1 163 ? 3.744 7.604 -16.953 1.00 94.06 163 THR A N 1
ATOM 1353 C CA . THR A 1 163 ? 2.405 7.010 -17.098 1.00 94.06 163 THR A CA 1
ATOM 1354 C C . THR A 1 163 ? 1.808 6.603 -15.754 1.00 94.06 163 THR A C 1
ATOM 1356 O O . THR A 1 163 ? 0.620 6.807 -15.513 1.00 94.06 163 THR A O 1
ATOM 1359 N N . HIS A 1 164 ? 2.611 5.989 -14.881 1.00 93.12 164 HIS A N 1
ATOM 1360 C CA . HIS A 1 164 ? 2.126 5.394 -13.629 1.00 93.12 164 HIS A CA 1
ATOM 1361 C C . HIS A 1 164 ? 2.581 6.159 -12.388 1.00 93.12 164 HIS A C 1
ATOM 1363 O O . HIS A 1 164 ? 2.086 5.906 -11.292 1.00 93.12 164 HIS A O 1
ATOM 1369 N N . GLY A 1 165 ? 3.534 7.080 -12.515 1.00 90.94 165 GLY A N 1
ATOM 1370 C CA . GLY A 1 165 ? 4.268 7.644 -11.386 1.00 90.94 165 GLY A CA 1
ATOM 1371 C C . GLY A 1 165 ? 5.179 6.613 -10.708 1.00 90.94 165 GLY A C 1
ATOM 1372 O O . GLY A 1 165 ? 5.336 5.471 -11.146 1.00 90.94 165 GLY A O 1
ATOM 1373 N N . LEU A 1 166 ? 5.772 7.015 -9.586 1.00 87.81 166 LEU A N 1
ATOM 1374 C CA . LEU A 1 166 ? 6.665 6.171 -8.788 1.00 87.81 166 LEU A CA 1
ATOM 1375 C C . LEU A 1 166 ? 5.970 5.694 -7.501 1.00 87.81 166 LEU A C 1
ATOM 1377 O O . LEU A 1 166 ? 4.801 5.989 -7.254 1.00 87.81 166 LEU A O 1
ATOM 1381 N N . GLY A 1 167 ? 6.689 4.931 -6.675 1.00 86.62 167 GLY A N 1
ATOM 1382 C CA . GLY A 1 167 ? 6.250 4.575 -5.319 1.00 86.62 167 GLY A CA 1
ATOM 1383 C C . GLY A 1 167 ? 5.545 3.226 -5.178 1.00 86.62 167 GLY A C 1
ATOM 1384 O O . GLY A 1 167 ? 5.342 2.778 -4.051 1.00 86.62 167 GLY A O 1
ATOM 1385 N N . PHE A 1 168 ? 5.242 2.530 -6.277 1.00 92.62 168 PHE A N 1
ATOM 1386 C CA . PHE A 1 168 ? 4.806 1.137 -6.191 1.00 92.62 168 PHE A CA 1
ATOM 1387 C C . PHE A 1 168 ? 5.941 0.225 -5.703 1.00 92.62 168 PHE A C 1
ATOM 1389 O O . PHE A 1 168 ? 7.127 0.483 -5.920 1.00 92.62 168 PHE A O 1
ATOM 1396 N N . GLY A 1 169 ? 5.574 -0.903 -5.089 1.00 90.69 169 GLY A N 1
ATOM 1397 C CA . GLY A 1 169 ? 6.538 -1.923 -4.679 1.00 90.69 169 GLY A CA 1
ATOM 1398 C C . GLY A 1 169 ? 7.368 -2.478 -5.848 1.00 90.69 169 GLY A C 1
ATOM 1399 O O . GLY A 1 169 ? 6.923 -2.518 -6.998 1.00 90.69 169 GLY A O 1
ATOM 1400 N N . LYS A 1 170 ? 8.572 -2.980 -5.537 1.00 91.94 170 LYS A N 1
ATOM 1401 C CA . LYS A 1 170 ? 9.571 -3.482 -6.505 1.00 91.94 170 LYS A CA 1
ATOM 1402 C C . LYS A 1 170 ? 8.993 -4.421 -7.570 1.00 91.94 170 LYS A C 1
ATOM 1404 O O . LYS A 1 170 ? 9.362 -4.324 -8.736 1.00 91.94 170 LYS A O 1
ATOM 1409 N N . SER A 1 171 ? 8.111 -5.342 -7.181 1.00 92.94 171 SER A N 1
ATOM 1410 C CA . SER A 1 171 ? 7.511 -6.317 -8.102 1.00 92.94 171 SER A CA 1
ATOM 1411 C C . SER A 1 171 ? 6.600 -5.663 -9.143 1.00 92.94 171 SER A C 1
ATOM 1413 O O . SER A 1 171 ? 6.623 -6.064 -10.303 1.00 92.94 171 SER A O 1
ATOM 1415 N N . VAL A 1 172 ? 5.843 -4.639 -8.745 1.00 95.50 172 VAL A N 1
ATOM 1416 C CA . VAL A 1 172 ? 4.945 -3.885 -9.626 1.00 95.50 172 VAL A CA 1
ATOM 1417 C C . VAL A 1 172 ? 5.761 -3.033 -10.588 1.00 95.50 172 VAL A C 1
ATOM 1419 O O . VAL A 1 172 ? 5.581 -3.166 -11.794 1.00 95.50 172 VAL A O 1
ATOM 1422 N N . MET A 1 173 ? 6.722 -2.251 -10.080 1.00 95.06 173 MET A N 1
ATOM 1423 C CA . MET A 1 173 ? 7.602 -1.432 -10.927 1.00 95.06 173 MET A CA 1
ATOM 1424 C C . MET A 1 173 ? 8.379 -2.281 -11.934 1.00 95.06 173 MET A C 1
ATOM 1426 O O . MET A 1 173 ? 8.446 -1.939 -13.112 1.00 95.06 173 MET A O 1
ATOM 1430 N N . ARG A 1 174 ? 8.904 -3.435 -11.501 1.00 94.44 174 ARG A N 1
ATOM 1431 C CA . ARG A 1 174 ? 9.552 -4.390 -12.404 1.00 94.44 174 ARG A CA 1
ATOM 1432 C C . ARG A 1 174 ? 8.591 -4.862 -13.488 1.00 94.44 174 ARG A C 1
ATOM 1434 O O . ARG A 1 174 ? 8.950 -4.832 -14.656 1.00 94.44 174 ARG A O 1
ATOM 1441 N N . LYS A 1 175 ? 7.384 -5.301 -13.124 1.00 95.88 175 LYS A N 1
ATOM 1442 C CA . LYS A 1 175 ? 6.429 -5.836 -14.100 1.00 95.88 175 LYS A CA 1
ATOM 1443 C C . LYS A 1 175 ? 5.958 -4.768 -15.090 1.00 95.88 175 LYS A C 1
ATOM 1445 O O . LYS A 1 175 ? 5.790 -5.089 -16.265 1.00 95.88 175 LYS A O 1
ATOM 1450 N N . LEU A 1 176 ? 5.786 -3.522 -14.642 1.00 97.38 176 LEU A N 1
ATOM 1451 C CA . LEU A 1 176 ? 5.519 -2.374 -15.511 1.00 97.38 176 LEU A CA 1
ATOM 1452 C C . LEU A 1 176 ? 6.640 -2.192 -16.539 1.00 97.38 176 LEU A C 1
ATOM 1454 O O . LEU A 1 176 ? 6.368 -2.190 -17.738 1.00 97.38 176 LEU A O 1
ATOM 1458 N N . LEU A 1 177 ? 7.892 -2.135 -16.076 1.00 96.44 177 LEU A N 1
ATOM 1459 C CA . LEU A 1 177 ? 9.051 -1.966 -16.949 1.00 96.44 177 LEU A CA 1
ATOM 1460 C C . LEU A 1 177 ? 9.229 -3.143 -17.912 1.00 96.44 177 LEU A C 1
ATOM 1462 O O . LEU A 1 177 ? 9.371 -2.924 -19.105 1.00 96.44 177 LEU A O 1
ATOM 1466 N N . GLU A 1 178 ? 9.141 -4.387 -17.438 1.00 95.50 178 GLU A N 1
ATOM 1467 C CA . GLU A 1 178 ? 9.199 -5.579 -18.298 1.00 95.50 178 GLU A CA 1
ATOM 1468 C C . GLU A 1 178 ? 8.144 -5.537 -19.410 1.00 95.50 178 GLU A C 1
ATOM 1470 O O . GLU A 1 178 ? 8.405 -5.953 -20.537 1.00 95.50 178 GLU A O 1
ATOM 1475 N N . THR A 1 179 ? 6.944 -5.050 -19.085 1.00 96.50 179 THR A N 1
ATOM 1476 C CA . THR A 1 179 ? 5.846 -4.934 -20.047 1.00 96.50 179 THR A CA 1
ATOM 1477 C C . THR A 1 179 ? 6.137 -3.844 -21.081 1.00 96.50 179 THR A C 1
ATOM 1479 O O . THR A 1 179 ? 5.878 -4.057 -22.263 1.00 96.50 179 THR A O 1
ATOM 1482 N N . GLU A 1 180 ? 6.716 -2.709 -20.673 1.00 97.69 180 GLU A N 1
ATOM 1483 C CA . GLU A 1 180 ? 7.118 -1.649 -21.606 1.00 97.69 180 GLU A CA 1
ATOM 1484 C C . GLU A 1 180 ? 8.289 -2.072 -22.499 1.00 97.69 180 GLU A C 1
ATOM 1486 O O . GLU A 1 180 ? 8.227 -1.883 -23.709 1.00 97.69 180 GLU A O 1
ATOM 1491 N N . LEU A 1 181 ? 9.318 -2.710 -21.937 1.00 95.75 181 LEU A N 1
ATOM 1492 C CA . LEU A 1 181 ? 10.460 -3.211 -22.707 1.00 95.75 181 LEU A CA 1
ATOM 1493 C C . LEU A 1 181 ? 10.017 -4.228 -23.763 1.00 95.75 181 LEU A C 1
ATOM 1495 O O . LEU A 1 181 ? 10.423 -4.132 -24.919 1.00 95.75 181 LEU A O 1
ATOM 1499 N N . ALA A 1 182 ? 9.139 -5.164 -23.388 1.00 94.69 182 ALA A N 1
ATOM 1500 C CA . ALA A 1 182 ? 8.580 -6.133 -24.324 1.00 94.69 182 ALA A CA 1
ATOM 1501 C C . ALA A 1 182 ? 7.748 -5.457 -25.428 1.00 94.69 182 ALA A C 1
ATOM 1503 O O . ALA A 1 182 ? 7.866 -5.830 -26.594 1.00 94.69 182 ALA A O 1
ATOM 1504 N N . TYR A 1 183 ? 6.945 -4.446 -25.079 1.00 95.31 183 TYR A N 1
ATOM 1505 C CA . TYR A 1 183 ? 6.167 -3.669 -26.046 1.00 95.31 183 TYR A CA 1
ATOM 1506 C C . TYR A 1 183 ? 7.066 -2.933 -27.051 1.00 95.31 183 TYR A C 1
ATOM 1508 O O . TYR A 1 183 ? 6.783 -2.933 -28.247 1.00 95.31 183 TYR A O 1
ATOM 1516 N N . GLN A 1 184 ? 8.179 -2.367 -26.582 1.00 94.38 184 GLN A N 1
ATOM 1517 C CA . GLN A 1 184 ? 9.180 -1.699 -27.419 1.00 94.38 184 GLN A CA 1
ATOM 1518 C C . GLN A 1 184 ? 10.149 -2.670 -28.120 1.00 94.38 184 GLN A C 1
ATOM 1520 O O . GLN A 1 184 ? 11.080 -2.227 -28.786 1.00 94.38 184 GLN A O 1
ATOM 1525 N N . GLN A 1 185 ? 9.947 -3.988 -27.986 1.00 93.62 185 GLN A N 1
ATOM 1526 C CA . GLN A 1 185 ? 10.807 -5.035 -28.555 1.00 93.62 185 GLN A CA 1
ATOM 1527 C C . GLN A 1 185 ? 12.275 -4.956 -28.096 1.00 93.62 185 GLN A C 1
ATOM 1529 O O . GLN A 1 185 ? 13.183 -5.459 -28.762 1.00 93.62 185 GLN A O 1
ATOM 1534 N N . ILE A 1 186 ? 12.518 -4.361 -26.927 1.00 92.19 186 ILE A N 1
ATOM 1535 C CA . ILE A 1 186 ? 13.837 -4.319 -26.303 1.00 92.19 186 ILE A CA 1
ATOM 1536 C C . ILE A 1 186 ? 14.097 -5.695 -25.689 1.00 92.19 186 ILE A C 1
ATOM 1538 O O . ILE A 1 186 ? 13.326 -6.173 -24.855 1.00 92.19 186 ILE A O 1
ATOM 1542 N N . LYS A 1 187 ? 15.183 -6.354 -26.104 1.00 89.56 187 LYS A N 1
ATOM 1543 C CA . LYS A 1 187 ? 15.592 -7.647 -25.539 1.00 89.56 187 LYS A CA 1
ATOM 1544 C C . LYS A 1 187 ? 16.157 -7.444 -24.136 1.00 89.56 187 LYS A C 1
ATOM 1546 O O . LYS A 1 187 ? 17.004 -6.582 -23.931 1.00 89.56 187 LYS A O 1
ATOM 1551 N N . PHE A 1 188 ? 15.714 -8.261 -23.189 1.00 88.81 188 PHE A N 1
ATOM 1552 C CA . PHE A 1 188 ? 16.231 -8.267 -21.825 1.00 88.81 188 PHE A CA 1
ATOM 1553 C C . PHE A 1 188 ? 16.156 -9.672 -21.225 1.00 88.81 188 PHE A C 1
ATOM 1555 O O . PHE A 1 188 ? 15.287 -10.469 -21.583 1.00 88.81 188 PHE A O 1
ATOM 1562 N N . GLU A 1 189 ? 17.039 -9.948 -20.269 1.00 86.19 189 GLU A N 1
ATOM 1563 C CA . GLU A 1 189 ? 17.017 -11.166 -19.463 1.00 86.19 189 GLU A CA 1
ATOM 1564 C C . GLU A 1 189 ? 16.546 -10.835 -18.045 1.00 86.19 189 GLU A C 1
ATOM 1566 O O . GLU A 1 189 ? 16.978 -9.860 -17.432 1.00 86.19 189 GLU A O 1
ATOM 1571 N N . LYS A 1 190 ? 15.619 -11.636 -17.512 1.00 78.31 190 LYS A N 1
ATOM 1572 C CA . LYS A 1 190 ? 15.024 -11.389 -16.184 1.00 78.31 190 LYS A CA 1
ATOM 1573 C C . LYS A 1 190 ? 15.919 -11.824 -15.036 1.00 78.31 190 LYS A C 1
ATOM 1575 O O . LYS A 1 190 ? 15.786 -11.340 -13.911 1.00 78.31 190 LYS A O 1
ATOM 1580 N N . THR A 1 191 ? 16.755 -12.815 -15.290 1.00 78.38 191 THR A N 1
ATOM 1581 C CA . THR A 1 191 ? 17.622 -13.430 -14.299 1.00 78.38 191 THR A CA 1
ATOM 1582 C C . THR A 1 191 ? 18.886 -13.828 -15.021 1.00 78.38 191 THR A C 1
ATOM 1584 O O . THR A 1 191 ? 18.823 -14.530 -16.024 1.00 78.38 191 THR A O 1
ATOM 1587 N N . PHE A 1 192 ? 20.004 -13.345 -14.503 1.00 77.50 192 PHE A N 1
ATOM 1588 C CA . PHE A 1 192 ? 21.327 -13.685 -14.976 1.00 77.50 192 PHE A CA 1
ATOM 1589 C C . PHE A 1 192 ? 22.056 -14.330 -13.802 1.00 77.50 192 PHE A C 1
ATOM 1591 O O . PHE A 1 192 ? 22.198 -13.704 -12.749 1.00 77.50 192 PHE A O 1
ATOM 1598 N N . SER A 1 193 ? 2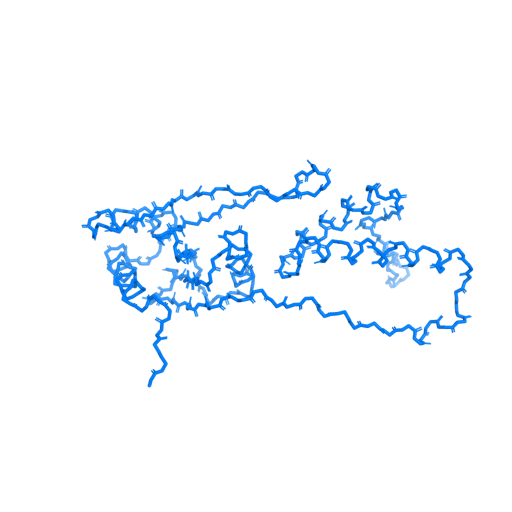2.449 -15.592 -13.951 1.00 76.94 193 SER A N 1
ATOM 1599 C CA . SER A 1 193 ? 23.274 -16.271 -12.955 1.00 76.94 193 SER A CA 1
ATOM 1600 C C . SER A 1 193 ? 24.731 -15.976 -13.270 1.00 76.94 193 SER A C 1
ATOM 1602 O O . SER A 1 193 ? 25.222 -16.348 -14.333 1.00 76.94 193 SER A O 1
ATOM 1604 N N . VAL A 1 194 ? 25.416 -15.302 -12.349 1.00 79.94 194 VAL A N 1
ATOM 1605 C CA . VAL A 1 194 ? 26.866 -15.129 -12.427 1.00 79.94 194 VAL A CA 1
ATOM 1606 C C . VAL A 1 194 ? 27.494 -16.304 -11.679 1.00 79.94 194 VAL A C 1
ATOM 1608 O O . VAL A 1 194 ? 27.274 -16.391 -10.471 1.00 79.94 194 VAL A O 1
ATOM 1611 N N . PRO A 1 195 ? 28.234 -17.205 -12.348 1.00 81.62 195 PRO A N 1
ATOM 1612 C CA . PRO A 1 195 ? 28.942 -18.278 -11.660 1.00 81.62 195 PRO A CA 1
ATOM 1613 C C . PRO A 1 195 ? 29.946 -17.680 -10.671 1.00 81.62 195 PRO A C 1
ATOM 1615 O O . PRO A 1 195 ? 30.756 -16.829 -11.053 1.00 81.62 195 PRO A O 1
ATOM 1618 N N . VAL A 1 196 ? 29.906 -18.111 -9.410 1.00 84.56 196 VAL A N 1
ATOM 1619 C CA . VAL A 1 196 ? 30.880 -17.688 -8.401 1.00 84.56 196 VAL A CA 1
ATOM 1620 C C . VAL A 1 196 ? 31.868 -18.821 -8.203 1.00 84.56 196 VAL A C 1
ATOM 1622 O O . VAL A 1 196 ? 31.492 -19.933 -7.865 1.00 84.56 196 VAL A O 1
ATOM 1625 N N . ASN A 1 197 ? 33.154 -18.548 -8.398 1.00 88.06 197 ASN A N 1
ATOM 1626 C CA . ASN A 1 197 ? 34.180 -19.547 -8.124 1.00 88.06 197 ASN A CA 1
ATOM 1627 C C . ASN A 1 197 ? 34.629 -19.440 -6.664 1.00 88.06 197 ASN A C 1
ATOM 1629 O O . ASN A 1 197 ? 35.156 -18.404 -6.252 1.00 88.06 197 ASN A O 1
ATOM 1633 N N . TYR A 1 198 ? 34.463 -20.514 -5.895 1.00 82.44 198 TYR A N 1
ATOM 1634 C CA . TYR A 1 198 ? 34.958 -20.638 -4.527 1.00 82.44 198 TYR A CA 1
ATOM 1635 C C . TYR A 1 198 ? 35.778 -21.922 -4.398 1.00 82.44 198 TYR A C 1
ATOM 1637 O O . TYR A 1 198 ? 35.315 -23.000 -4.745 1.00 82.44 198 TYR A O 1
ATOM 1645 N N . LEU A 1 199 ? 37.030 -21.798 -3.944 1.00 83.88 199 LEU A N 1
ATOM 1646 C CA . LEU A 1 199 ? 37.984 -22.917 -3.833 1.00 83.88 199 LEU A CA 1
ATOM 1647 C C . LEU A 1 199 ? 38.179 -23.729 -5.131 1.00 83.88 199 LEU A C 1
ATOM 1649 O O . LEU A 1 199 ? 38.496 -24.911 -5.089 1.00 83.88 199 LEU A O 1
ATOM 1653 N N . GLY A 1 200 ? 38.036 -23.080 -6.289 1.00 84.44 200 GLY A N 1
ATOM 1654 C CA . GLY A 1 200 ? 38.194 -23.732 -7.592 1.00 84.44 200 GLY A CA 1
ATOM 1655 C C . GLY A 1 200 ? 36.945 -24.458 -8.096 1.00 84.44 200 GLY A C 1
ATOM 1656 O O . GLY A 1 200 ? 36.985 -25.001 -9.196 1.00 84.44 200 GLY A O 1
ATOM 1657 N N . GLU A 1 201 ? 35.839 -24.422 -7.351 1.00 78.25 201 GLU A N 1
ATOM 1658 C CA . GLU A 1 201 ? 34.540 -24.927 -7.793 1.00 78.25 201 GLU A CA 1
ATOM 1659 C C . GLU A 1 201 ? 33.608 -23.768 -8.150 1.00 78.25 201 GLU A C 1
ATOM 1661 O O . GLU A 1 201 ? 33.580 -22.741 -7.468 1.00 78.25 201 GLU A O 1
ATOM 1666 N N . THR A 1 202 ? 32.852 -23.933 -9.233 1.00 82.81 202 THR A N 1
ATOM 1667 C CA . THR A 1 202 ? 31.793 -22.998 -9.615 1.00 82.81 202 THR A CA 1
ATOM 1668 C C . THR A 1 202 ? 30.522 -23.323 -8.836 1.00 82.81 202 THR A C 1
ATOM 1670 O O . THR A 1 202 ? 29.987 -24.425 -8.971 1.00 82.81 202 THR A O 1
ATOM 1673 N N . ILE A 1 203 ? 30.038 -22.354 -8.060 1.00 72.38 203 ILE A N 1
ATOM 1674 C CA . ILE A 1 203 ? 28.767 -22.377 -7.323 1.00 72.38 203 ILE A CA 1
ATOM 1675 C C . ILE A 1 203 ? 27.792 -21.320 -7.849 1.00 72.38 203 ILE A C 1
ATOM 1677 O O . ILE A 1 203 ? 28.247 -20.291 -8.410 1.00 72.38 203 ILE A O 1
#

Foldseek 3Di:
DDDDDCVVVVVLLVVQLQVLCVVVPADDAQVSSLVSSVVSCVVVVWDKDAQDKDFDDDPNHTLDIDTFGIDTPLAEGEHEEQDLDDDDPVQVLNQQVVCLRSVYFWYWYWYSNYNDIDIDIGGDDQDDDDDDDDDPVCVPVDDPVRVVLVVQLVVLLVVLCVVRNDSHDPSSSVSSSVVSCVVVVNDDDPDDDDFDADPNDTD

Radius of gyration: 22.46 Å; chains: 1; bounding box: 62×50×5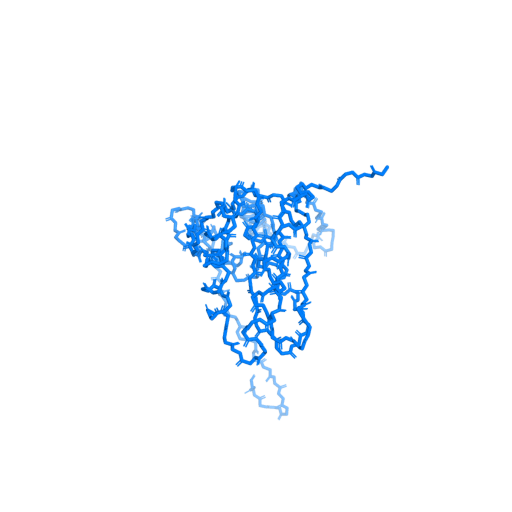4 Å